Protein AF-A0AAN9J3G4-F1 (afdb_monomer_lite)

InterPro domains:
  IPR005540 KNOX1 [PF03790] (68-92)
  IPR005540 KNOX1 [SM01255] (66-106)
  IPR005541 KNOX2 [PF03791] (120-162)
  IPR005541 KNOX2 [SM01256] (112-163)

Organism: Crotalaria pallida (NCBI:txid3830)

Structure (mmCIF, N/CA/C/O backbone):
data_AF-A0AAN9J3G4-F1
#
_entry.id   AF-A0AAN9J3G4-F1
#
loop_
_atom_site.group_PDB
_atom_site.id
_atom_site.type_symbol
_atom_site.label_atom_id
_atom_site.label_alt_id
_atom_site.label_comp_id
_atom_site.label_asym_id
_atom_site.label_entity_id
_atom_site.label_seq_id
_atom_site.pdbx_PDB_ins_code
_atom_site.Cartn_x
_atom_site.Cartn_y
_atom_site.Cartn_z
_atom_site.occupancy
_atom_site.B_iso_or_equiv
_atom_site.auth_seq_id
_atom_site.auth_comp_id
_atom_site.auth_asym_id
_atom_site.auth_atom_id
_atom_site.pdbx_PDB_model_num
ATOM 1 N N . MET A 1 1 ? 29.659 19.060 -9.092 1.00 46.72 1 MET A N 1
ATOM 2 C CA . MET A 1 1 ? 28.928 19.921 -10.047 1.00 46.72 1 MET A CA 1
ATOM 3 C C . MET A 1 1 ? 28.747 19.103 -11.311 1.00 46.72 1 MET A C 1
ATOM 5 O O . MET A 1 1 ? 29.736 18.652 -11.865 1.00 46.72 1 MET A O 1
ATOM 9 N N . SER A 1 2 ? 27.503 18.765 -11.637 1.00 40.25 2 SER A N 1
ATOM 10 C CA . SER A 1 2 ? 27.115 17.764 -12.639 1.00 40.25 2 SER A CA 1
ATOM 11 C C . SER A 1 2 ? 27.445 18.206 -14.072 1.00 40.25 2 SER A C 1
ATOM 13 O O . SER A 1 2 ? 27.319 19.386 -14.404 1.00 40.25 2 SER A O 1
ATOM 15 N N . ASN A 1 3 ? 27.841 17.249 -14.921 1.00 40.28 3 ASN A N 1
ATOM 16 C CA . ASN A 1 3 ? 28.295 17.447 -16.310 1.00 40.28 3 ASN A CA 1
ATOM 17 C C . ASN A 1 3 ? 27.301 18.236 -17.190 1.00 40.28 3 ASN A C 1
ATOM 19 O O . ASN A 1 3 ? 27.708 18.937 -18.115 1.00 40.28 3 ASN A O 1
ATOM 23 N N . THR A 1 4 ? 26.012 18.214 -16.850 1.00 46.44 4 THR A N 1
ATOM 24 C CA . THR A 1 4 ? 24.947 18.985 -17.509 1.00 46.44 4 THR A CA 1
ATOM 25 C C . THR A 1 4 ? 25.133 20.500 -17.360 1.00 46.44 4 THR A C 1
ATOM 27 O O . THR A 1 4 ? 24.893 21.249 -18.300 1.00 46.44 4 THR A O 1
ATOM 30 N N . CYS A 1 5 ? 25.633 20.965 -16.209 1.00 41.88 5 CYS A N 1
ATOM 31 C CA . CYS A 1 5 ? 25.853 22.391 -15.950 1.00 41.88 5 CYS A CA 1
ATOM 32 C C . CYS A 1 5 ? 27.033 22.942 -16.774 1.00 41.88 5 CYS A C 1
ATOM 34 O O . CYS A 1 5 ? 26.993 24.071 -17.256 1.00 41.88 5 CYS A O 1
ATOM 36 N N . ILE A 1 6 ? 28.055 22.112 -17.014 1.00 51.91 6 ILE A N 1
ATOM 37 C CA . ILE A 1 6 ? 29.235 22.469 -17.818 1.00 51.91 6 ILE A CA 1
ATOM 38 C C . ILE A 1 6 ? 28.871 22.566 -19.312 1.00 51.91 6 ILE A C 1
ATOM 40 O O . ILE A 1 6 ? 29.339 23.472 -20.006 1.00 51.91 6 ILE A O 1
ATOM 44 N N . SER A 1 7 ? 27.985 21.683 -19.788 1.00 51.91 7 SER A N 1
ATOM 45 C CA . SER A 1 7 ? 27.482 21.691 -21.169 1.00 51.91 7 SER A CA 1
ATOM 46 C C . SER A 1 7 ? 26.652 22.945 -21.472 1.00 51.91 7 SER A C 1
ATOM 48 O O . SER A 1 7 ? 26.903 23.629 -22.466 1.00 51.91 7 SER A O 1
ATOM 50 N N . SER A 1 8 ? 25.738 23.330 -20.575 1.00 51.66 8 SER A N 1
ATOM 51 C CA . SER A 1 8 ? 24.920 24.539 -20.753 1.00 51.66 8 SER A CA 1
ATOM 52 C C . SER A 1 8 ? 25.752 25.826 -20.745 1.00 51.66 8 SER A C 1
ATOM 54 O O . SER A 1 8 ? 25.497 26.727 -21.541 1.00 51.66 8 SER A O 1
ATOM 56 N N . ILE A 1 9 ? 26.793 25.905 -19.907 1.00 56.72 9 ILE A N 1
ATOM 57 C CA . ILE A 1 9 ? 27.682 27.078 -19.845 1.00 56.72 9 ILE A CA 1
ATOM 58 C C . ILE A 1 9 ? 28.524 27.213 -21.124 1.00 56.72 9 ILE A C 1
ATOM 60 O O . ILE A 1 9 ? 28.669 28.324 -21.636 1.00 56.72 9 ILE A O 1
ATOM 64 N N . SER A 1 10 ? 29.024 26.105 -21.688 1.00 57.78 10 SER A N 1
ATOM 65 C CA . SER A 1 10 ? 29.772 26.137 -22.959 1.00 57.78 10 SER A CA 1
ATOM 66 C C . SER A 1 10 ? 28.901 26.573 -24.138 1.00 57.78 10 SER A C 1
ATOM 68 O O . SER A 1 10 ? 29.354 27.341 -24.986 1.00 57.78 10 SER A O 1
ATOM 70 N N . LYS A 1 11 ? 27.634 26.142 -24.175 1.00 59.09 11 LYS A N 1
ATOM 71 C CA . LYS A 1 11 ? 26.692 26.514 -25.242 1.00 59.09 11 LYS A CA 1
ATOM 72 C C . LYS A 1 11 ? 26.332 28.002 -25.205 1.00 59.09 11 LYS A C 1
ATOM 74 O O . LYS A 1 11 ? 26.320 28.649 -26.248 1.00 59.09 11 LYS A O 1
ATOM 79 N N . VAL A 1 12 ? 26.141 28.575 -24.012 1.00 62.09 12 VAL A N 1
ATOM 80 C CA . VAL A 1 12 ? 25.923 30.024 -23.844 1.00 62.09 12 VAL A CA 1
ATOM 81 C C . VAL A 1 12 ? 27.158 30.819 -24.282 1.00 62.09 12 VAL A C 1
ATOM 83 O O . VAL A 1 12 ? 27.022 31.815 -24.987 1.00 62.09 12 VAL A O 1
ATOM 86 N N . TYR A 1 13 ? 28.368 30.364 -23.942 1.00 54.69 13 TYR A N 1
ATOM 87 C CA . TYR A 1 13 ? 29.605 31.040 -24.355 1.00 54.69 13 TYR A CA 1
ATOM 88 C C . TYR A 1 13 ? 29.817 31.031 -25.874 1.00 54.69 13 TYR A C 1
ATOM 90 O O . TYR A 1 13 ? 30.245 32.038 -26.446 1.00 54.69 13 TYR A O 1
ATOM 98 N N . LEU A 1 14 ? 29.488 29.918 -26.536 1.00 55.25 14 LEU A N 1
ATOM 99 C CA . LEU A 1 14 ? 29.549 29.803 -27.994 1.00 55.25 14 LEU A CA 1
ATOM 100 C C . LEU A 1 14 ? 28.521 30.713 -28.673 1.00 55.25 14 LEU A C 1
ATOM 102 O O . LEU A 1 14 ? 28.861 31.377 -29.648 1.00 55.25 14 LEU A O 1
ATOM 106 N N . PHE A 1 15 ? 27.310 30.820 -28.121 1.00 63.12 15 PHE A N 1
ATOM 107 C CA . PHE A 1 15 ? 26.276 31.724 -28.625 1.00 63.12 15 PHE A CA 1
ATOM 108 C C . PHE A 1 15 ? 26.675 33.205 -28.493 1.00 63.12 15 PHE A C 1
ATOM 110 O O . PHE A 1 15 ? 26.626 33.947 -29.473 1.00 63.12 15 PHE A O 1
ATOM 117 N N . TYR A 1 16 ? 27.176 33.626 -27.325 1.00 48.47 16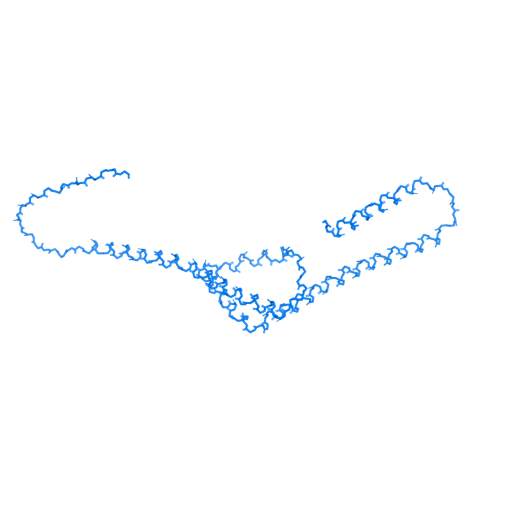 TYR A N 1
ATOM 118 C CA . TYR A 1 16 ? 27.657 35.001 -27.114 1.00 48.47 16 TYR A CA 1
ATOM 119 C C . TYR A 1 16 ? 28.866 35.351 -27.995 1.00 48.47 16 TYR A C 1
ATOM 121 O O . TYR A 1 16 ? 28.958 36.472 -28.491 1.00 48.47 16 TYR A O 1
ATOM 129 N N . SER A 1 17 ? 29.759 34.390 -28.248 1.00 51.88 17 SER A N 1
ATOM 130 C CA . SER A 1 17 ? 30.914 34.588 -29.138 1.00 51.88 17 SER A CA 1
ATOM 131 C C . SER A 1 17 ? 30.515 34.678 -30.617 1.00 51.88 17 SER A C 1
ATOM 133 O O . SER A 1 17 ? 31.220 35.303 -31.408 1.00 51.88 17 SER A O 1
ATOM 135 N N . LYS A 1 18 ? 29.383 34.072 -31.001 1.00 56.06 18 LYS A N 1
ATOM 136 C CA . LYS A 1 18 ? 28.865 34.107 -32.375 1.00 56.06 18 LYS A CA 1
ATOM 137 C C . LYS A 1 18 ? 28.200 35.451 -32.693 1.00 56.06 18 LYS A C 1
ATOM 139 O O . LYS A 1 18 ? 28.445 35.995 -33.765 1.00 56.06 18 LYS A O 1
ATOM 144 N N . ILE A 1 19 ? 27.505 36.043 -31.716 1.00 55.28 19 ILE A N 1
ATOM 145 C CA . ILE A 1 19 ? 26.894 37.380 -31.828 1.00 55.28 19 ILE A CA 1
ATOM 146 C C . ILE A 1 19 ? 27.956 38.489 -31.987 1.00 55.28 19 ILE A C 1
ATOM 148 O O . ILE A 1 19 ? 27.769 39.412 -32.779 1.00 55.28 19 ILE A O 1
ATOM 152 N N . ASP A 1 20 ? 29.097 38.401 -31.293 1.00 43.41 20 ASP A N 1
ATOM 153 C CA . ASP A 1 20 ? 30.145 39.444 -31.336 1.00 43.41 20 ASP A CA 1
ATOM 154 C C . ASP A 1 20 ? 30.920 39.480 -32.677 1.00 43.41 20 ASP A C 1
ATOM 156 O O . ASP A 1 20 ? 31.490 40.500 -33.072 1.00 43.41 20 ASP A O 1
ATOM 160 N N . MET A 1 21 ? 30.882 38.389 -33.450 1.00 47.34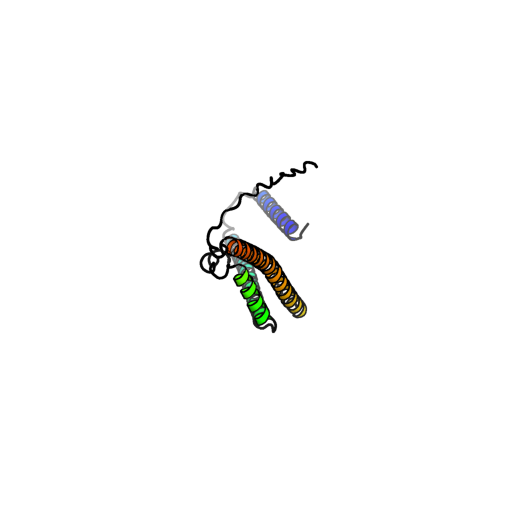 21 MET A N 1
ATOM 161 C CA . MET A 1 21 ? 31.511 38.298 -34.778 1.00 47.34 21 MET A CA 1
ATOM 162 C C . MET A 1 21 ? 30.636 38.845 -35.917 1.00 47.34 21 MET A C 1
ATOM 164 O O . MET A 1 21 ? 31.135 39.115 -37.015 1.00 47.34 21 MET A O 1
ATOM 168 N N . GLU A 1 22 ? 29.344 39.056 -35.669 1.00 45.41 22 GLU A N 1
ATOM 169 C CA . GLU A 1 22 ? 28.368 39.475 -36.681 1.00 45.41 22 GLU A CA 1
ATOM 170 C C . GLU A 1 22 ? 28.416 40.991 -36.968 1.00 45.41 22 GLU A C 1
ATOM 172 O O . GLU A 1 22 ? 27.914 41.470 -37.985 1.00 45.41 22 GLU A O 1
ATOM 177 N N . SER A 1 23 ? 29.120 41.770 -36.135 1.00 46.09 23 SER A N 1
ATOM 178 C CA . SER A 1 23 ? 29.202 43.233 -36.258 1.00 46.09 23 SER A CA 1
ATOM 179 C C . SER A 1 23 ? 30.162 43.741 -37.352 1.00 46.09 23 SER A C 1
ATOM 181 O O . SER A 1 23 ? 30.403 44.953 -37.446 1.00 46.09 23 SER A O 1
ATOM 183 N N . LYS A 1 24 ? 30.754 42.880 -38.194 1.00 51.41 24 LYS A N 1
ATOM 184 C CA . LYS A 1 24 ? 31.763 43.349 -39.162 1.00 51.41 24 LYS A CA 1
ATOM 185 C C . LYS A 1 24 ? 31.794 42.603 -40.489 1.00 51.41 24 LYS A C 1
ATOM 187 O O . LYS A 1 24 ? 32.808 42.011 -40.841 1.00 51.41 24 LYS A O 1
ATOM 192 N N . ARG A 1 25 ? 30.726 42.722 -41.289 1.00 48.78 25 ARG A N 1
ATOM 193 C CA . ARG A 1 25 ? 30.822 42.607 -42.761 1.00 48.78 25 ARG A CA 1
ATOM 194 C C . ARG A 1 25 ? 29.575 43.144 -43.487 1.00 48.78 25 ARG A C 1
ATOM 196 O O . ARG A 1 25 ? 28.732 42.391 -43.956 1.00 48.78 25 ARG A O 1
ATOM 203 N N . ASN A 1 26 ? 29.505 44.467 -43.655 1.00 46.84 26 ASN A N 1
ATOM 204 C CA . ASN A 1 26 ? 28.681 45.092 -44.694 1.00 46.84 26 ASN A CA 1
ATOM 205 C C . ASN A 1 26 ? 29.579 45.512 -45.868 1.00 46.84 26 ASN A C 1
ATOM 207 O O . ASN A 1 26 ? 30.385 46.427 -45.704 1.00 46.84 26 ASN A O 1
ATOM 211 N N . SER A 1 27 ? 29.450 44.849 -47.022 1.00 44.72 27 SER A N 1
ATOM 212 C CA . SER A 1 27 ? 29.391 45.477 -48.357 1.00 44.72 27 SER A CA 1
ATOM 213 C C . SER A 1 27 ? 29.491 44.445 -49.488 1.00 44.72 27 SER A C 1
ATOM 215 O O . SER A 1 27 ? 30.362 43.582 -49.497 1.00 44.72 27 SER A O 1
ATOM 217 N N . ASN A 1 28 ? 28.638 44.672 -50.483 1.00 39.16 28 ASN A N 1
ATOM 218 C CA . ASN A 1 28 ? 28.637 44.192 -51.862 1.00 39.16 28 ASN A CA 1
ATOM 219 C C . ASN A 1 28 ? 28.092 42.801 -52.223 1.00 39.16 28 ASN A C 1
ATOM 221 O O . ASN A 1 28 ? 28.176 41.810 -51.506 1.00 39.16 28 ASN A O 1
ATOM 225 N N . SER A 1 29 ? 27.415 42.839 -53.369 1.00 50.00 29 SER A N 1
ATOM 226 C CA . SER A 1 29 ? 26.220 42.108 -53.772 1.00 50.00 29 SER A CA 1
ATOM 227 C C . SER A 1 29 ? 26.521 41.265 -55.015 1.00 50.00 29 SER A C 1
ATOM 229 O O . SER A 1 29 ? 27.328 41.682 -55.843 1.00 50.00 29 SER A O 1
ATOM 231 N N . LYS A 1 30 ? 25.802 40.138 -55.148 1.00 45.88 30 LYS A N 1
ATOM 232 C CA . LYS A 1 30 ? 25.682 39.217 -56.307 1.00 45.88 30 LYS A CA 1
ATOM 233 C C . LYS A 1 30 ? 26.455 37.892 -56.326 1.00 45.88 30 LYS A C 1
ATOM 235 O O . LYS A 1 30 ? 26.199 37.104 -57.224 1.00 45.88 30 LYS A O 1
ATOM 240 N N . GLU A 1 31 ? 27.224 37.543 -55.300 1.00 46.97 31 GLU A N 1
ATOM 241 C CA . GLU A 1 31 ? 27.794 36.184 -55.159 1.00 46.97 31 GLU A CA 1
ATOM 242 C C . GLU A 1 31 ? 27.480 35.587 -53.777 1.00 46.97 31 GLU A C 1
ATOM 244 O O . GLU A 1 31 ? 28.349 35.127 -53.049 1.00 46.97 31 GLU A O 1
ATOM 249 N N . LYS A 1 32 ? 26.217 35.692 -53.344 1.00 47.03 32 LYS A N 1
ATOM 250 C CA . LYS A 1 32 ? 25.757 35.149 -52.048 1.00 47.03 32 LYS A CA 1
ATOM 251 C C . LYS A 1 32 ? 24.562 34.203 -52.152 1.00 47.03 32 LYS A C 1
ATOM 253 O O . LYS A 1 32 ? 24.245 33.528 -51.182 1.00 47.03 32 LYS A O 1
AT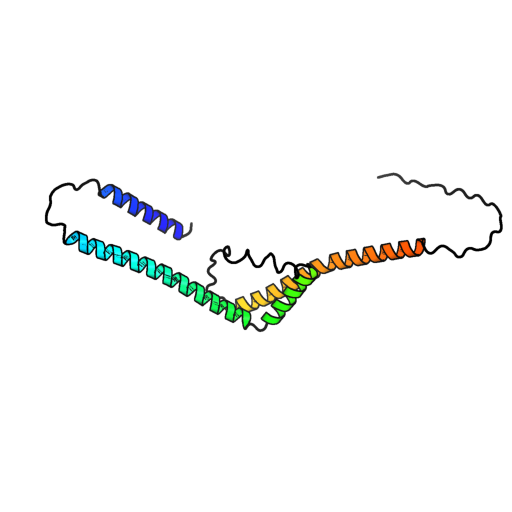OM 258 N N . ASN A 1 33 ? 23.937 34.099 -53.324 1.00 46.75 33 ASN A N 1
ATOM 259 C CA . ASN A 1 33 ? 22.671 33.375 -53.460 1.00 46.75 33 ASN A CA 1
ATOM 260 C C . ASN A 1 33 ? 22.827 31.851 -53.584 1.00 46.75 33 ASN A C 1
ATOM 262 O O . ASN A 1 33 ? 21.832 31.154 -53.469 1.00 46.75 33 ASN A O 1
ATOM 266 N N . ASN A 1 34 ? 24.050 31.335 -53.755 1.00 48.22 34 ASN A N 1
ATOM 267 C CA . ASN A 1 34 ? 24.301 29.887 -53.782 1.00 48.22 34 ASN A CA 1
ATOM 268 C C . ASN A 1 34 ? 24.966 29.369 -52.494 1.00 48.22 34 ASN A C 1
ATOM 270 O O . ASN A 1 34 ? 24.940 28.173 -52.247 1.00 48.22 34 ASN A O 1
ATOM 274 N N . LEU A 1 35 ? 25.548 30.252 -51.670 1.00 49.56 35 LEU A N 1
ATOM 275 C CA . LEU A 1 35 ? 26.174 29.880 -50.391 1.00 49.56 35 LEU A CA 1
ATOM 276 C C . LEU A 1 35 ? 25.186 29.959 -49.216 1.00 49.56 35 LEU A C 1
ATOM 278 O O . LEU A 1 35 ? 25.355 29.257 -48.230 1.00 49.56 35 LEU A O 1
ATOM 282 N N . ALA A 1 36 ? 24.156 30.806 -49.328 1.00 50.47 36 ALA A N 1
ATOM 283 C CA . ALA A 1 36 ? 23.086 30.897 -48.338 1.00 50.47 36 ALA A CA 1
ATOM 284 C C . ALA A 1 36 ? 22.129 29.694 -48.397 1.00 50.47 36 ALA A C 1
ATOM 286 O O . ALA A 1 36 ? 21.694 29.240 -47.353 1.00 50.47 36 ALA A O 1
ATOM 287 N N . ALA A 1 37 ? 21.859 29.146 -49.588 1.00 52.72 37 ALA A N 1
ATOM 288 C CA . ALA A 1 37 ? 20.983 27.982 -49.744 1.00 52.72 37 ALA A CA 1
ATOM 289 C C . ALA A 1 37 ? 21.590 26.707 -49.128 1.00 52.72 37 ALA A C 1
ATOM 291 O O . ALA A 1 37 ? 20.914 26.019 -48.380 1.00 52.72 37 ALA A O 1
ATOM 292 N N . ALA A 1 38 ? 22.885 26.451 -49.355 1.00 53.75 38 ALA A N 1
ATOM 293 C CA . ALA A 1 38 ? 23.583 25.313 -48.746 1.00 53.75 38 ALA A CA 1
ATOM 294 C C . ALA A 1 38 ? 23.686 25.434 -47.212 1.00 53.75 38 ALA A C 1
ATOM 296 O O . ALA A 1 38 ? 23.562 24.444 -46.507 1.00 53.75 38 ALA A O 1
ATOM 297 N N . ALA A 1 39 ? 23.861 26.654 -46.690 1.00 56.81 39 ALA A N 1
ATOM 298 C CA . ALA A 1 39 ? 23.871 26.895 -45.247 1.00 56.81 39 ALA A CA 1
ATOM 299 C C . ALA A 1 39 ? 22.477 26.759 -44.605 1.00 56.81 39 ALA A C 1
ATOM 301 O O . ALA A 1 39 ? 22.390 26.431 -43.429 1.00 56.81 39 ALA A O 1
ATOM 302 N N . GLN A 1 40 ? 21.402 27.013 -45.362 1.00 59.62 40 GLN A N 1
ATOM 303 C CA . GLN A 1 40 ? 20.028 26.787 -44.905 1.00 59.62 40 GLN A CA 1
ATOM 304 C C . GLN A 1 40 ? 19.671 25.298 -44.891 1.00 59.62 40 GLN A C 1
ATOM 306 O O . GLN A 1 40 ? 19.042 24.856 -43.940 1.00 59.62 40 GLN A O 1
ATOM 311 N N . GLU A 1 41 ? 20.103 24.530 -45.897 1.00 59.50 41 GLU A N 1
ATOM 312 C CA . GLU A 1 41 ? 19.904 23.073 -45.921 1.00 59.50 41 GLU A CA 1
ATOM 313 C C . GLU A 1 41 ? 20.656 22.386 -44.767 1.00 59.50 41 GLU A C 1
ATOM 315 O O . GLU A 1 41 ? 20.070 21.551 -44.091 1.00 59.50 41 GLU A O 1
ATOM 320 N N . GLU A 1 42 ? 21.897 22.791 -44.459 1.00 60.47 42 GLU A N 1
ATOM 321 C CA . GLU A 1 42 ? 22.648 22.254 -43.307 1.00 60.47 42 GLU A CA 1
ATOM 322 C C . GLU A 1 42 ? 22.006 22.611 -41.947 1.00 60.47 42 GLU A C 1
ATOM 324 O O . GLU A 1 42 ? 22.030 21.795 -41.028 1.00 60.47 42 GLU A O 1
ATOM 329 N N . GLU A 1 43 ? 21.410 23.803 -41.803 1.00 63.72 43 GLU A N 1
ATOM 330 C CA . GLU A 1 43 ? 20.718 24.222 -40.569 1.00 63.72 43 GLU A CA 1
ATOM 331 C C . GLU A 1 43 ? 19.354 23.519 -40.401 1.00 63.72 43 GLU A C 1
ATOM 333 O O . GLU A 1 43 ? 18.982 23.165 -39.280 1.00 63.72 43 GLU A O 1
ATOM 338 N N . GLU A 1 44 ? 18.627 23.262 -41.496 1.00 61.44 44 GLU A N 1
ATOM 339 C CA . GLU A 1 44 ? 17.397 22.451 -41.496 1.00 61.44 44 GLU A CA 1
ATOM 340 C C . GLU A 1 44 ? 17.692 20.969 -41.196 1.00 61.44 44 GLU A C 1
ATOM 342 O O . GLU A 1 44 ? 16.983 20.362 -40.394 1.00 61.44 44 GLU A O 1
ATOM 347 N N . GLU A 1 45 ? 18.773 20.405 -41.744 1.00 63.94 45 GLU A N 1
ATOM 348 C CA . GLU A 1 45 ? 19.204 19.022 -41.480 1.00 63.94 45 GLU A CA 1
ATOM 349 C C . GLU A 1 45 ? 19.707 18.850 -40.025 1.00 63.94 45 GLU A C 1
ATOM 351 O O . GLU A 1 45 ? 19.427 17.836 -39.381 1.00 63.94 45 GLU A O 1
ATOM 356 N N . GLU A 1 46 ? 20.377 19.864 -39.451 1.00 67.81 46 GLU A N 1
ATOM 357 C CA . GLU A 1 46 ? 20.783 19.889 -38.033 1.00 67.81 46 GLU A CA 1
ATOM 358 C C . GLU A 1 46 ? 19.572 20.007 -37.081 1.00 67.81 46 GLU A C 1
ATOM 360 O O . GLU A 1 46 ? 19.566 19.389 -36.010 1.00 67.81 46 GLU A O 1
ATOM 365 N N . LEU A 1 47 ? 18.520 20.741 -37.473 1.00 62.38 47 LEU A N 1
ATOM 366 C CA . LEU A 1 47 ? 17.248 20.819 -36.741 1.00 62.38 47 LEU A CA 1
ATOM 367 C C . LEU A 1 47 ? 16.448 19.506 -36.814 1.00 62.38 47 LEU A C 1
ATOM 369 O O . LEU A 1 47 ? 15.949 19.055 -35.781 1.00 62.38 47 LEU A O 1
ATOM 373 N N . GLU A 1 48 ? 16.370 18.856 -37.980 1.00 64.81 48 GLU A N 1
ATOM 374 C CA . GLU A 1 48 ? 15.714 17.545 -38.133 1.00 64.81 48 GLU A CA 1
ATOM 375 C C . GLU A 1 48 ? 16.426 16.441 -37.331 1.00 64.81 48 GLU A C 1
ATOM 377 O O . GLU A 1 48 ? 15.765 15.594 -36.723 1.00 64.81 48 GLU A O 1
ATOM 382 N N . LEU A 1 49 ? 17.763 16.469 -37.259 1.00 62.53 49 LEU A N 1
ATOM 383 C CA . LEU A 1 49 ? 18.543 15.531 -36.444 1.00 62.53 49 LEU A CA 1
ATOM 384 C C . LEU A 1 49 ? 18.288 15.736 -34.938 1.00 62.53 49 LEU A C 1
ATOM 386 O O . LEU A 1 49 ? 18.136 14.767 -34.194 1.00 62.53 49 LEU A O 1
ATOM 390 N N . PHE A 1 50 ? 18.171 16.992 -34.489 1.00 60.44 50 PHE A N 1
ATOM 391 C CA . PHE A 1 50 ? 17.823 17.320 -33.101 1.00 60.44 50 PHE A CA 1
ATOM 392 C C . PHE A 1 50 ? 16.400 16.876 -32.728 1.00 60.44 50 PHE A C 1
ATOM 394 O O . PHE A 1 50 ? 16.170 16.434 -31.600 1.00 60.44 50 PHE A O 1
ATOM 401 N N . GLU A 1 51 ? 15.439 16.988 -33.648 1.00 61.22 51 GLU A N 1
ATOM 402 C CA . GLU A 1 51 ? 14.072 16.496 -33.439 1.00 61.22 51 GLU A CA 1
ATOM 403 C C . GLU A 1 51 ? 13.996 14.961 -33.441 1.00 61.22 51 GLU A C 1
ATOM 405 O O . GLU A 1 51 ? 13.263 14.393 -32.625 1.00 61.22 51 GLU A O 1
ATOM 410 N N . GLN A 1 52 ? 14.786 14.282 -34.282 1.00 57.91 52 GLN A N 1
ATOM 411 C CA . GLN A 1 52 ? 14.903 12.820 -34.268 1.00 57.91 52 GLN A CA 1
ATOM 412 C C . GLN A 1 52 ? 15.502 12.297 -32.962 1.00 57.91 52 GLN A C 1
ATOM 414 O O . GLN A 1 52 ? 14.922 11.383 -32.379 1.00 57.91 52 GLN A O 1
ATOM 419 N N . ASP A 1 53 ? 16.589 12.887 -32.457 1.00 53.38 53 ASP A N 1
ATOM 420 C CA . ASP A 1 53 ? 17.202 12.478 -31.183 1.00 53.38 53 ASP A CA 1
ATOM 421 C C . ASP A 1 53 ? 16.227 12.644 -30.003 1.00 53.38 53 ASP A C 1
ATOM 423 O O . ASP A 1 53 ? 16.142 11.781 -29.127 1.00 53.38 53 ASP A O 1
ATOM 427 N N . GLN A 1 54 ? 15.424 13.716 -30.000 1.00 58.03 54 GLN A N 1
ATOM 428 C CA . GLN A 1 54 ? 14.413 13.953 -28.962 1.00 58.03 54 GLN A CA 1
ATOM 429 C C . GLN A 1 54 ? 13.220 12.986 -29.054 1.00 58.03 54 GLN A C 1
ATOM 431 O O . GLN A 1 54 ? 12.652 12.612 -28.026 1.00 58.03 54 GLN A O 1
ATOM 436 N N . GLN A 1 55 ? 12.829 12.563 -30.260 1.00 55.59 55 GLN A N 1
ATOM 437 C CA . GLN A 1 55 ? 11.792 11.540 -30.450 1.00 55.59 55 GLN A CA 1
ATOM 438 C C . GLN A 1 55 ? 12.301 10.129 -30.130 1.00 55.59 55 GLN A C 1
ATOM 440 O O . GLN A 1 55 ? 11.543 9.309 -29.610 1.00 55.59 55 GLN A O 1
ATOM 445 N N . GLN A 1 56 ? 13.573 9.842 -30.407 1.00 57.03 56 GLN A N 1
ATOM 446 C CA . GLN A 1 56 ? 14.187 8.540 -30.155 1.00 57.03 56 GLN A CA 1
ATOM 447 C C . GLN A 1 56 ? 14.378 8.288 -28.650 1.00 57.03 56 GLN A C 1
ATOM 449 O O . GLN A 1 56 ? 14.057 7.198 -28.181 1.00 57.03 56 GLN A O 1
ATOM 454 N N . ASP A 1 57 ? 14.788 9.308 -27.886 1.00 57.97 57 ASP A N 1
ATOM 455 C CA . ASP A 1 57 ? 14.907 9.242 -26.420 1.00 57.97 57 ASP A CA 1
ATOM 456 C C . ASP A 1 57 ? 13.538 9.033 -25.743 1.00 57.97 57 ASP A C 1
ATOM 458 O O . ASP A 1 57 ? 13.375 8.153 -24.899 1.00 57.97 57 ASP A O 1
ATOM 462 N N . GLY A 1 58 ? 12.502 9.759 -26.186 1.00 61.88 58 GLY A N 1
ATOM 463 C CA . GLY A 1 58 ? 11.141 9.594 -25.659 1.00 61.88 58 GLY A CA 1
ATOM 464 C C . GLY A 1 58 ? 10.538 8.209 -25.925 1.00 61.88 58 GLY A C 1
ATOM 465 O O . GLY A 1 58 ? 9.911 7.627 -25.042 1.00 61.88 58 GLY A O 1
ATOM 466 N N . ASN A 1 59 ? 10.761 7.649 -27.117 1.00 68.44 59 ASN A N 1
ATOM 467 C CA . ASN A 1 59 ? 10.247 6.327 -27.482 1.00 68.44 59 ASN A CA 1
ATOM 468 C C . ASN A 1 59 ? 10.969 5.189 -26.725 1.00 68.44 59 ASN A C 1
ATOM 470 O O . ASN A 1 59 ? 10.342 4.203 -26.340 1.00 68.44 59 ASN A O 1
ATOM 474 N N . GLN A 1 60 ? 12.272 5.343 -26.462 1.00 72.88 60 GLN A N 1
ATOM 475 C CA . GLN A 1 60 ? 13.059 4.394 -25.668 1.00 72.88 60 GLN A CA 1
ATOM 476 C C . GLN A 1 60 ? 12.614 4.383 -24.192 1.00 72.88 60 GLN A C 1
ATOM 478 O O . GLN A 1 60 ? 12.460 3.315 -23.600 1.00 72.88 60 GLN A O 1
ATOM 483 N N . GLU A 1 61 ? 12.352 5.559 -23.605 1.00 73.19 61 GLU A N 1
ATOM 484 C CA . GLU A 1 61 ? 11.827 5.688 -22.235 1.00 73.19 61 GLU A CA 1
ATOM 485 C C . GLU A 1 61 ? 10.463 4.994 -22.072 1.00 73.19 61 GLU A C 1
ATOM 487 O O . GLU A 1 61 ? 10.214 4.310 -21.071 1.00 73.19 61 GLU A O 1
ATOM 492 N N . GLU A 1 62 ? 9.566 5.162 -23.048 1.00 78.50 62 GLU A N 1
ATOM 493 C CA . GLU A 1 62 ? 8.255 4.510 -23.047 1.00 78.50 62 GLU A CA 1
ATOM 494 C C . GLU A 1 62 ? 8.386 2.984 -23.118 1.00 78.50 62 GLU A C 1
ATOM 496 O O . GLU A 1 62 ? 7.754 2.282 -22.321 1.00 78.50 62 GLU A O 1
ATOM 501 N N . GLU A 1 63 ? 9.249 2.465 -23.994 1.00 81.62 63 GLU A N 1
ATOM 502 C CA . GLU A 1 63 ? 9.516 1.029 -24.112 1.00 81.62 63 GLU A CA 1
ATOM 503 C C . GLU A 1 63 ? 10.075 0.439 -22.806 1.00 81.62 63 GLU A C 1
ATOM 505 O O . GLU A 1 63 ? 9.557 -0.569 -22.308 1.00 81.62 63 GLU A O 1
ATOM 510 N N . ASP A 1 64 ? 11.062 1.096 -22.193 1.00 82.31 64 ASP A N 1
ATOM 511 C CA . ASP A 1 64 ? 11.634 0.683 -20.908 1.00 82.31 64 ASP A CA 1
ATOM 512 C C . ASP A 1 64 ? 10.574 0.672 -19.795 1.00 82.31 64 ASP A C 1
ATOM 514 O O . ASP A 1 64 ? 10.534 -0.243 -18.960 1.00 82.31 64 ASP A O 1
ATOM 518 N N . SER A 1 65 ? 9.662 1.651 -19.807 1.00 84.06 65 SER A N 1
ATOM 519 C CA . SER A 1 65 ? 8.549 1.717 -18.860 1.00 84.06 65 SER A CA 1
ATOM 520 C C . SER A 1 65 ? 7.580 0.540 -19.026 1.00 84.06 65 SER A C 1
ATOM 522 O O . SER A 1 65 ? 7.154 -0.058 -18.033 1.00 84.06 65 SER A O 1
ATOM 524 N N . GLU A 1 66 ? 7.268 0.149 -20.263 1.00 87.50 66 GLU A N 1
ATOM 525 C CA . GLU A 1 66 ? 6.383 -0.977 -20.560 1.00 87.50 66 GLU A CA 1
ATOM 526 C C . GLU A 1 66 ? 7.039 -2.320 -20.216 1.00 87.50 66 GLU A C 1
ATOM 528 O O . GLU A 1 66 ? 6.388 -3.217 -19.663 1.00 87.50 66 GLU A O 1
ATOM 533 N N . ILE A 1 67 ? 8.348 -2.455 -20.452 1.00 89.06 67 ILE A N 1
ATOM 534 C CA . ILE A 1 67 ? 9.127 -3.620 -20.017 1.00 89.06 67 ILE A CA 1
ATOM 535 C C . ILE A 1 67 ? 9.090 -3.737 -18.492 1.00 89.06 67 ILE A C 1
ATOM 537 O O . ILE A 1 67 ? 8.841 -4.828 -17.967 1.00 89.06 67 ILE A O 1
ATOM 541 N N . LEU A 1 68 ? 9.293 -2.636 -17.766 1.00 88.50 68 LEU A N 1
ATOM 542 C CA . LEU A 1 68 ? 9.253 -2.636 -16.307 1.00 88.50 68 LEU A CA 1
ATOM 543 C C . LEU A 1 68 ? 7.857 -2.986 -15.772 1.00 88.50 68 LEU A C 1
ATOM 545 O O . LEU A 1 68 ? 7.741 -3.858 -14.909 1.00 88.50 68 LEU A O 1
ATOM 549 N N . LYS A 1 69 ? 6.788 -2.390 -16.319 1.00 90.94 69 LYS A N 1
ATOM 550 C CA . LYS A 1 69 ? 5.396 -2.738 -15.970 1.00 90.94 69 LYS A CA 1
ATOM 551 C C . LYS A 1 69 ? 5.117 -4.222 -16.200 1.00 90.94 69 LYS A C 1
ATOM 553 O O . LYS A 1 69 ? 4.512 -4.881 -15.349 1.00 90.94 69 LYS A O 1
ATOM 558 N N . ARG A 1 70 ? 5.586 -4.782 -17.321 1.00 93.25 70 ARG A N 1
ATOM 559 C CA . ARG A 1 70 ? 5.467 -6.219 -17.603 1.00 93.25 70 ARG A CA 1
ATOM 560 C C . ARG A 1 70 ? 6.211 -7.052 -16.563 1.00 93.25 70 ARG A C 1
ATOM 562 O O . ARG A 1 70 ? 5.629 -7.991 -16.031 1.00 93.25 70 ARG A O 1
ATOM 569 N N . ARG A 1 71 ? 7.455 -6.696 -16.228 1.00 92.75 71 ARG A N 1
ATOM 570 C CA . ARG A 1 71 ? 8.233 -7.400 -15.195 1.00 92.75 71 ARG A CA 1
ATOM 571 C C . ARG A 1 71 ? 7.513 -7.389 -13.848 1.00 92.75 71 ARG A C 1
ATOM 573 O O . ARG A 1 71 ? 7.318 -8.459 -13.281 1.00 92.75 71 ARG A O 1
ATOM 580 N N . ILE A 1 72 ? 7.042 -6.224 -13.397 1.00 93.75 72 ILE A N 1
ATOM 581 C CA . ILE A 1 72 ? 6.286 -6.074 -12.144 1.00 93.75 72 ILE A CA 1
ATOM 582 C C . ILE A 1 72 ? 5.012 -6.928 -12.169 1.00 93.75 72 ILE A C 1
ATOM 584 O O . ILE A 1 72 ? 4.793 -7.722 -11.262 1.00 93.75 72 ILE A O 1
ATOM 588 N N . SER A 1 73 ? 4.188 -6.806 -13.214 1.00 94.75 73 SER A N 1
ATOM 589 C CA . SER A 1 73 ? 2.905 -7.526 -13.311 1.00 94.75 73 SER A CA 1
ATOM 590 C C . SER A 1 73 ? 3.052 -9.046 -13.453 1.00 94.75 73 SER A C 1
ATOM 592 O O . SER A 1 73 ? 2.183 -9.789 -13.007 1.00 94.75 73 SER A O 1
ATOM 594 N N . SER A 1 74 ? 4.155 -9.523 -14.039 1.00 94.81 74 SER A N 1
ATOM 595 C CA . SER A 1 74 ? 4.476 -10.955 -14.147 1.00 94.81 74 SER A CA 1
ATOM 596 C C . SER A 1 74 ? 5.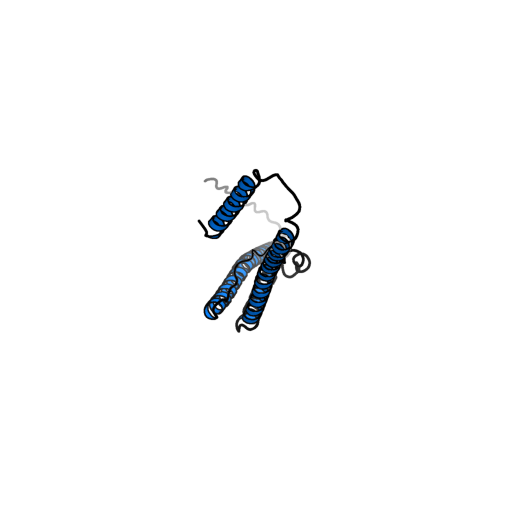175 -11.539 -12.912 1.00 94.81 74 SER A C 1
ATOM 598 O O . SER A 1 74 ? 5.434 -12.742 -12.865 1.00 94.81 74 SER A O 1
ATOM 600 N N . HIS A 1 75 ? 5.506 -10.709 -11.919 1.00 96.12 75 HIS A N 1
ATOM 601 C CA . HIS A 1 75 ? 6.280 -11.126 -10.757 1.00 96.12 75 HIS A CA 1
ATOM 602 C C . HIS A 1 75 ? 5.458 -12.046 -9.829 1.00 96.12 75 HIS A C 1
ATOM 604 O O . HIS A 1 75 ? 4.303 -11.727 -9.533 1.00 96.12 75 HIS A O 1
ATOM 610 N N . PRO A 1 76 ? 6.030 -13.135 -9.271 1.00 96.69 76 PRO A N 1
ATOM 611 C CA . PRO A 1 76 ? 5.297 -14.063 -8.398 1.00 96.69 76 PRO A CA 1
ATOM 612 C C . PRO A 1 76 ? 4.630 -13.404 -7.179 1.00 96.69 76 PRO A C 1
ATOM 614 O O . PRO A 1 76 ? 3.560 -13.827 -6.752 1.00 96.69 76 PRO A O 1
ATOM 617 N N . LEU A 1 77 ? 5.242 -12.346 -6.634 1.00 96.75 77 LEU A N 1
ATOM 618 C CA . LEU A 1 77 ? 4.712 -11.588 -5.489 1.00 96.75 77 LEU A CA 1
ATOM 619 C C . LEU A 1 77 ? 3.680 -10.511 -5.861 1.00 96.75 77 LEU A C 1
ATOM 621 O O . LEU A 1 77 ? 3.126 -9.886 -4.963 1.00 96.75 77 LEU A O 1
ATOM 625 N N . TYR A 1 78 ? 3.404 -10.267 -7.146 1.00 97.12 78 TYR A N 1
ATOM 626 C CA . TYR A 1 78 ? 2.507 -9.181 -7.554 1.00 97.12 78 TYR A CA 1
ATOM 627 C C . TYR A 1 78 ? 1.089 -9.336 -6.988 1.00 97.12 78 TYR A C 1
ATOM 629 O O . TYR A 1 78 ? 0.501 -8.363 -6.525 1.00 97.12 78 TYR A O 1
ATOM 637 N N . GLY A 1 79 ? 0.564 -10.564 -6.942 1.00 96.38 79 GLY A N 1
ATOM 638 C CA . GLY A 1 79 ? -0.741 -10.833 -6.330 1.00 96.38 79 GLY A CA 1
ATOM 639 C C . GLY A 1 79 ? -0.785 -10.461 -4.844 1.00 96.38 79 GLY A C 1
ATOM 640 O O . GLY A 1 79 ? -1.683 -9.737 -4.422 1.00 96.38 79 GLY A O 1
ATOM 641 N N . LEU A 1 80 ? 0.225 -10.885 -4.076 1.00 96.62 80 LEU A N 1
ATOM 642 C CA . LEU A 1 80 ? 0.346 -10.578 -2.646 1.00 96.62 80 LEU A CA 1
ATOM 643 C C . LEU A 1 80 ? 0.505 -9.072 -2.396 1.00 96.62 80 LEU A C 1
ATOM 645 O O . LEU A 1 80 ? -0.094 -8.516 -1.476 1.00 96.62 80 LEU A O 1
ATOM 649 N N . LEU A 1 81 ? 1.300 -8.405 -3.230 1.00 97.06 81 LEU A N 1
ATOM 650 C CA . LEU A 1 81 ? 1.485 -6.960 -3.190 1.00 97.06 81 LEU A CA 1
ATOM 651 C C . LEU A 1 81 ? 0.146 -6.223 -3.338 1.00 97.06 81 LEU A C 1
ATOM 653 O O . LEU A 1 81 ? -0.173 -5.347 -2.539 1.00 97.06 81 LEU A O 1
ATOM 657 N N . VAL A 1 82 ? -0.645 -6.586 -4.350 1.00 95.75 82 VAL A N 1
ATOM 658 C CA . VAL A 1 82 ? -1.958 -5.972 -4.595 1.00 95.75 82 VAL A CA 1
ATOM 659 C C . VAL A 1 82 ? -2.912 -6.255 -3.438 1.00 95.75 82 VAL A C 1
ATOM 661 O O . VAL A 1 82 ? -3.580 -5.341 -2.963 1.00 95.75 82 VAL A O 1
ATOM 664 N N . GLU A 1 83 ? -2.956 -7.494 -2.954 1.00 95.56 83 GLU A N 1
ATOM 665 C CA . GLU A 1 83 ? -3.80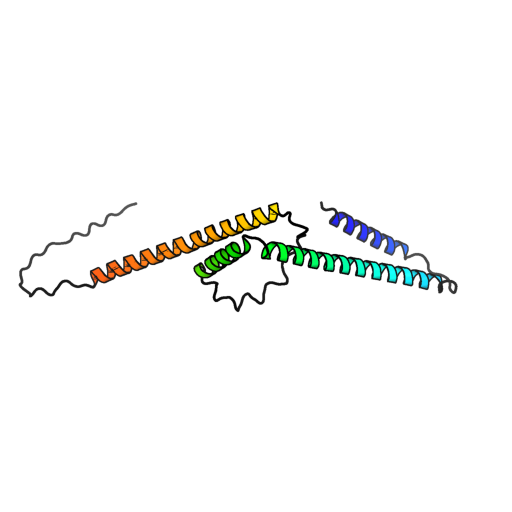9 -7.886 -1.831 1.00 95.56 83 GLU A CA 1
ATOM 666 C C . GLU A 1 83 ? -3.493 -7.081 -0.565 1.00 95.56 83 GLU A C 1
ATOM 668 O O . GLU A 1 83 ? -4.371 -6.406 -0.027 1.00 95.56 83 GLU A O 1
ATOM 673 N N . THR A 1 84 ? -2.229 -7.067 -0.137 1.00 95.31 84 THR A N 1
ATOM 674 C CA . THR A 1 84 ? -1.791 -6.307 1.046 1.00 95.31 84 THR A CA 1
ATOM 675 C C . THR A 1 84 ? -2.042 -4.807 0.892 1.00 95.31 84 THR A C 1
ATOM 677 O O . THR A 1 84 ? -2.436 -4.143 1.851 1.00 95.31 84 THR A O 1
ATOM 680 N N . HIS A 1 85 ? -1.900 -4.263 -0.320 1.00 95.06 85 HIS A N 1
ATOM 681 C CA . HIS A 1 85 ? -2.207 -2.861 -0.591 1.00 95.06 85 HIS A CA 1
ATOM 682 C C . HIS A 1 85 ? -3.704 -2.559 -0.433 1.00 95.06 85 HIS A C 1
ATOM 684 O O . HIS A 1 85 ? -4.078 -1.567 0.197 1.00 95.06 85 HIS A O 1
ATOM 690 N N . LEU A 1 86 ? -4.573 -3.427 -0.960 1.00 93.50 86 LEU A N 1
ATOM 691 C CA . LEU A 1 86 ? -6.024 -3.294 -0.815 1.00 93.50 86 LEU A CA 1
ATOM 692 C C . LEU A 1 86 ? -6.464 -3.415 0.648 1.00 93.50 86 LEU A C 1
ATOM 694 O O . LEU A 1 86 ? -7.351 -2.679 1.083 1.00 93.50 86 LEU A O 1
ATOM 698 N N . GLU A 1 87 ? -5.832 -4.294 1.428 1.00 92.81 87 GLU A N 1
ATOM 699 C CA . GLU A 1 87 ? -6.084 -4.385 2.866 1.00 92.81 87 GLU A CA 1
ATOM 700 C C . GLU A 1 87 ? -5.733 -3.083 3.597 1.00 92.81 87 GLU A C 1
ATOM 702 O O . GLU A 1 87 ? -6.532 -2.621 4.414 1.00 92.81 87 GLU A O 1
ATOM 707 N N . CYS A 1 88 ? -4.603 -2.446 3.270 1.00 93.38 88 CYS A N 1
ATOM 708 C CA . CYS A 1 88 ? -4.250 -1.132 3.819 1.00 93.38 88 CYS A CA 1
ATOM 709 C C . CYS A 1 88 ? -5.316 -0.074 3.503 1.00 93.38 88 CYS A C 1
ATOM 711 O O . CYS A 1 88 ? -5.759 0.650 4.397 1.00 93.38 88 CYS A O 1
ATOM 713 N N . LEU A 1 89 ? -5.768 -0.001 2.246 1.00 91.00 89 LEU A N 1
ATOM 714 C CA . LEU A 1 89 ? -6.804 0.955 1.835 1.00 91.00 89 LEU A CA 1
ATOM 715 C C . LEU A 1 89 ? -8.134 0.716 2.556 1.00 91.00 89 LEU A C 1
ATOM 717 O O . LEU A 1 89 ? -8.831 1.676 2.887 1.00 91.00 89 LEU A O 1
ATOM 721 N N . LYS A 1 90 ? -8.471 -0.550 2.821 1.00 90.31 90 LYS A N 1
ATOM 722 C CA . LYS A 1 90 ? -9.673 -0.937 3.564 1.00 90.31 90 LYS A CA 1
ATOM 723 C C . LYS A 1 90 ? -9.601 -0.508 5.029 1.00 90.31 90 LYS A C 1
ATOM 725 O O . LYS A 1 90 ? -10.571 0.049 5.531 1.00 90.31 90 LYS A O 1
ATOM 730 N N . VAL A 1 91 ? -8.474 -0.740 5.707 1.00 89.62 91 VAL A N 1
ATOM 731 C CA . VAL A 1 91 ? -8.271 -0.284 7.098 1.00 89.62 91 VAL A CA 1
ATOM 732 C C . VAL A 1 91 ? -8.285 1.249 7.176 1.00 89.62 91 VAL A C 1
ATOM 734 O O . VAL A 1 91 ? -8.779 1.816 8.149 1.00 89.62 91 VAL A O 1
ATOM 737 N N . GLY A 1 92 ? -7.805 1.929 6.132 1.00 83.06 92 GLY A N 1
ATOM 738 C CA . GLY A 1 92 ? -7.844 3.388 6.027 1.00 83.06 92 GLY A CA 1
ATOM 739 C C . GLY A 1 92 ? -9.196 4.002 5.666 1.00 83.06 92 GLY A C 1
ATOM 740 O O . GLY A 1 92 ? -9.295 5.223 5.696 1.00 83.06 92 GLY A O 1
ATOM 741 N N . ASP A 1 93 ? -10.207 3.200 5.303 1.00 82.25 93 ASP A N 1
ATOM 742 C CA . ASP A 1 93 ? -11.472 3.668 4.701 1.00 82.25 93 ASP A CA 1
ATOM 743 C C . ASP A 1 93 ? -11.256 4.563 3.455 1.00 82.25 93 ASP A C 1
ATOM 745 O O . ASP A 1 93 ? -12.049 5.439 3.114 1.00 82.25 93 ASP A O 1
ATOM 749 N N . ILE A 1 94 ? -10.142 4.343 2.746 1.00 75.75 94 ILE A N 1
ATOM 750 C CA . ILE A 1 94 ? -9.757 5.082 1.531 1.00 75.75 94 ILE A CA 1
ATOM 751 C C . ILE A 1 94 ? -10.323 4.389 0.284 1.00 75.75 94 ILE A C 1
ATOM 753 O O . ILE A 1 94 ? -10.414 4.998 -0.780 1.00 75.75 94 ILE A O 1
ATOM 757 N N . SER A 1 95 ? -10.776 3.135 0.398 1.00 63.38 95 SER A N 1
ATOM 758 C CA . SER A 1 95 ? -11.295 2.355 -0.735 1.00 63.38 95 SER A CA 1
ATOM 759 C C . SER A 1 95 ? -12.510 2.988 -1.429 1.00 63.38 95 SER A C 1
ATOM 761 O O . SER A 1 95 ? -12.780 2.665 -2.581 1.00 63.38 95 SER A O 1
ATOM 763 N N . ASN A 1 96 ? -13.225 3.905 -0.765 1.00 61.41 96 ASN A N 1
ATOM 764 C CA . ASN A 1 96 ? -14.363 4.638 -1.334 1.00 61.41 96 ASN A CA 1
ATOM 765 C C . ASN A 1 96 ? -13.984 5.994 -1.973 1.00 61.41 96 ASN A C 1
ATOM 767 O O . ASN A 1 96 ? -14.818 6.602 -2.642 1.00 61.41 96 ASN A O 1
ATOM 771 N N . LEU A 1 97 ? -12.737 6.465 -1.825 1.00 59.88 97 LEU A N 1
ATOM 772 C CA . LEU A 1 97 ? -12.238 7.726 -2.411 1.00 59.88 97 LEU A CA 1
ATOM 773 C C . LEU A 1 97 ? -11.828 7.588 -3.893 1.00 59.88 97 LEU A C 1
ATOM 775 O O . LEU A 1 97 ? -11.319 8.529 -4.507 1.00 59.88 97 LEU A O 1
ATOM 779 N N . ASP A 1 98 ? -12.108 6.429 -4.493 1.00 55.41 98 ASP A N 1
ATOM 780 C CA . ASP A 1 98 ? -11.713 5.987 -5.839 1.00 55.41 98 ASP A CA 1
ATOM 781 C C . ASP A 1 98 ? -12.265 6.850 -7.002 1.00 55.41 98 ASP A C 1
ATOM 783 O O . ASP A 1 98 ? -11.957 6.618 -8.175 1.00 55.41 98 ASP A O 1
ATOM 787 N N . SER A 1 99 ? -13.078 7.866 -6.690 1.00 54.78 99 SER A N 1
ATOM 788 C CA . SER A 1 99 ? -13.631 8.820 -7.663 1.00 54.78 99 SER A CA 1
ATOM 789 C C . SER A 1 99 ? -12.837 10.129 -7.758 1.00 54.78 99 SER A C 1
ATOM 791 O O . SER A 1 99 ? -12.809 10.737 -8.823 1.00 54.78 99 SER A O 1
ATOM 793 N N . GLU A 1 100 ? -12.173 10.570 -6.683 1.00 53.72 100 GLU A N 1
ATOM 794 C CA . GLU A 1 100 ? -11.580 11.919 -6.616 1.00 53.72 100 GLU A CA 1
ATOM 795 C C . GLU A 1 100 ? -10.063 11.920 -6.891 1.00 53.72 100 GLU A C 1
ATOM 797 O O . GLU A 1 100 ? -9.509 12.908 -7.371 1.00 53.72 100 GLU A O 1
ATOM 802 N N . LEU A 1 101 ? -9.387 10.780 -6.692 1.00 53.09 101 LEU A N 1
ATOM 803 C CA . LEU A 1 101 ? -7.942 10.636 -6.932 1.00 53.09 101 LEU A CA 1
ATOM 804 C C . LEU A 1 101 ? -7.561 10.170 -8.346 1.00 53.09 101 LEU A C 1
ATOM 806 O O . LEU A 1 101 ? -6.412 10.359 -8.747 1.00 53.09 101 LEU A O 1
ATOM 810 N N . LYS A 1 102 ? -8.500 9.634 -9.141 1.00 51.94 102 LYS A N 1
ATOM 811 C CA . LYS A 1 102 ? -8.226 9.192 -10.526 1.00 51.94 102 LYS A CA 1
ATOM 812 C C . LYS A 1 102 ? -7.817 10.325 -11.481 1.00 51.94 102 LYS A C 1
ATOM 814 O O . LYS A 1 102 ? -7.280 10.040 -12.544 1.00 51.94 102 LYS A O 1
ATOM 819 N N . MET A 1 103 ? -8.038 11.593 -11.122 1.00 51.12 103 MET A N 1
ATOM 820 C CA . MET A 1 103 ? -7.801 12.743 -12.010 1.00 51.12 103 MET A CA 1
ATOM 821 C C . MET A 1 103 ? -6.443 13.444 -11.830 1.00 51.12 103 MET A C 1
ATOM 823 O O . MET A 1 103 ? -6.041 14.183 -12.721 1.00 51.12 103 MET A O 1
ATOM 827 N N . ASN A 1 104 ? -5.705 13.220 -10.734 1.00 47.25 104 ASN A N 1
ATOM 828 C CA . ASN A 1 104 ? -4.550 14.075 -10.396 1.00 47.25 104 ASN A CA 1
ATOM 829 C C . ASN A 1 104 ? -3.165 13.423 -10.512 1.00 47.25 104 ASN A C 1
ATOM 831 O O . ASN A 1 104 ? -2.174 14.051 -10.145 1.00 47.25 104 ASN A O 1
ATOM 835 N N . GLN A 1 105 ? -3.042 12.200 -11.030 1.00 51.88 105 GLN A N 1
ATOM 836 C CA . GLN A 1 105 ? -1.743 11.522 -11.055 1.00 51.88 105 GLN A CA 1
ATOM 837 C C . GLN A 1 105 ? -1.422 10.895 -12.412 1.00 51.88 105 GLN A C 1
ATOM 839 O O . GLN A 1 105 ? -1.415 9.683 -12.573 1.00 51.88 105 GLN A O 1
ATOM 844 N N . MET A 1 106 ? -1.115 11.742 -13.397 1.00 53.22 106 MET A N 1
ATOM 845 C CA . MET A 1 106 ? -0.358 11.302 -14.576 1.00 53.22 106 MET A CA 1
ATOM 846 C C . MET A 1 106 ? 0.579 12.364 -15.172 1.00 53.22 106 MET A C 1
ATOM 848 O O . MET A 1 106 ? 0.993 12.230 -16.313 1.00 53.22 106 MET A O 1
ATOM 852 N N . HIS A 1 107 ? 0.947 13.416 -14.428 1.00 47.41 107 HIS A N 1
ATOM 853 C CA . HIS A 1 107 ? 1.836 14.458 -14.976 1.00 47.41 107 HIS A CA 1
ATOM 854 C C . HIS A 1 107 ? 2.940 14.976 -14.042 1.00 47.41 107 HIS A C 1
ATOM 856 O O . HIS A 1 107 ? 3.634 15.922 -14.398 1.00 47.41 107 HIS A O 1
ATOM 862 N N . ALA A 1 108 ? 3.160 14.362 -12.875 1.00 48.81 108 ALA A N 1
ATOM 863 C CA . ALA A 1 108 ? 4.166 14.848 -11.921 1.00 48.81 108 ALA A CA 1
ATOM 864 C C . ALA A 1 108 ? 5.116 13.770 -11.376 1.00 48.81 108 ALA A C 1
ATOM 866 O O . ALA A 1 108 ? 5.771 13.998 -10.360 1.00 48.81 108 ALA A O 1
ATOM 867 N N . MET A 1 109 ? 5.235 12.608 -12.030 1.00 52.88 109 MET A N 1
ATOM 868 C CA . MET A 1 109 ? 6.376 11.735 -11.751 1.00 52.88 109 MET A CA 1
ATOM 869 C C . MET A 1 109 ? 7.579 12.279 -12.510 1.00 52.88 109 MET A C 1
ATOM 871 O O . MET A 1 109 ? 7.687 12.181 -13.727 1.00 52.88 109 MET A O 1
ATOM 875 N N . GLN A 1 110 ? 8.442 12.942 -11.747 1.00 52.56 110 GLN A N 1
ATOM 876 C CA . GLN A 1 110 ? 9.786 13.336 -12.128 1.00 52.56 110 GLN A CA 1
ATOM 877 C C . GLN A 1 110 ? 10.429 12.191 -12.924 1.00 52.56 110 GLN A C 1
ATOM 879 O O . GLN A 1 110 ? 10.527 11.085 -12.397 1.00 52.56 110 GLN A O 1
ATOM 884 N N . LYS A 1 111 ? 10.807 12.466 -14.183 1.00 55.59 111 LYS A N 1
ATOM 885 C CA . LYS A 1 111 ? 11.538 11.582 -15.105 1.00 55.59 111 LYS A CA 1
ATOM 886 C C . LYS A 1 111 ? 12.811 11.063 -14.429 1.00 55.59 111 LYS A C 1
ATOM 888 O O . LYS A 1 111 ? 13.884 11.648 -14.556 1.00 55.59 111 LYS A O 1
ATOM 893 N N . GLN A 1 112 ? 12.675 10.029 -13.611 1.00 56.19 112 GLN A N 1
ATOM 894 C CA . GLN A 1 112 ? 13.793 9.308 -13.036 1.00 56.19 112 GLN A CA 1
ATOM 895 C C . GLN A 1 112 ? 14.112 8.186 -14.005 1.00 56.19 112 GLN A C 1
ATOM 897 O O . GLN A 1 112 ? 13.209 7.504 -14.483 1.00 56.19 112 GLN A O 1
ATOM 902 N N . ASN A 1 113 ? 15.394 8.057 -14.327 1.00 52.06 113 ASN A N 1
ATOM 903 C CA . ASN A 1 113 ? 15.917 7.050 -15.229 1.00 52.06 113 ASN A CA 1
ATOM 904 C C . ASN A 1 113 ? 15.595 5.667 -14.628 1.00 52.06 113 ASN A C 1
ATOM 906 O O . ASN A 1 113 ? 16.323 5.164 -13.779 1.00 52.06 113 ASN A O 1
ATOM 910 N N . LEU A 1 114 ? 14.453 5.092 -15.017 1.00 56.03 114 LEU A N 1
ATOM 911 C CA . LEU A 1 114 ? 13.963 3.766 -14.614 1.00 56.03 114 LEU A CA 1
ATOM 912 C C . LEU A 1 114 ? 14.736 2.645 -15.329 1.00 56.03 114 LEU A C 1
ATOM 914 O O . LEU A 1 114 ? 14.274 1.504 -15.371 1.00 56.03 114 LEU A O 1
ATOM 918 N N . GLY A 1 115 ? 15.899 2.990 -15.893 1.00 56.00 115 GLY A N 1
ATOM 919 C CA . GLY A 1 115 ? 16.764 2.150 -16.695 1.00 56.00 115 GLY A CA 1
ATOM 920 C C . GLY A 1 115 ? 17.085 0.852 -15.976 1.00 56.00 115 GLY A C 1
ATOM 921 O O . GLY A 1 115 ? 17.953 0.787 -15.112 1.00 56.00 115 GLY A O 1
ATOM 922 N N . MET A 1 116 ? 16.354 -0.180 -16.387 1.00 61.72 116 MET A N 1
ATOM 923 C CA . MET A 1 116 ? 16.672 -1.592 -16.267 1.00 61.72 116 MET A CA 1
ATOM 924 C C . MET A 1 116 ? 17.044 -2.073 -14.853 1.00 61.72 116 MET A C 1
ATOM 926 O O . MET A 1 116 ? 18.174 -2.488 -14.607 1.00 61.72 116 MET A O 1
ATOM 930 N N . PHE A 1 117 ? 16.057 -2.134 -13.950 1.00 67.25 117 PHE A N 1
ATOM 931 C CA . PHE A 1 117 ? 16.176 -2.931 -12.720 1.00 67.25 117 PHE A CA 1
ATOM 932 C C . PHE A 1 117 ? 16.684 -4.342 -13.040 1.00 67.25 117 PHE A C 1
ATOM 934 O O . PHE A 1 117 ? 16.150 -5.033 -13.922 1.00 67.25 117 PHE A O 1
ATOM 941 N N . SER A 1 118 ? 17.690 -4.796 -12.299 1.00 80.19 118 SER A N 1
ATOM 942 C CA . SER A 1 118 ? 18.044 -6.213 -12.278 1.00 80.19 118 SER A CA 1
ATOM 943 C C . SER A 1 118 ? 16.901 -7.027 -11.661 1.00 80.19 118 SER A C 1
ATOM 945 O O . SER A 1 118 ? 16.123 -6.519 -10.850 1.00 80.19 118 SER A O 1
ATOM 947 N N . GLN A 1 119 ? 16.788 -8.310 -12.025 1.00 79.44 119 GLN A N 1
ATOM 948 C CA . GLN A 1 119 ? 15.760 -9.187 -11.448 1.00 79.44 119 GLN A CA 1
ATOM 949 C C . GLN A 1 119 ? 15.852 -9.210 -9.913 1.00 79.44 119 GLN A C 1
ATOM 951 O O . GLN A 1 119 ? 14.842 -9.091 -9.236 1.00 79.44 119 GLN A O 1
ATOM 956 N N . THR A 1 120 ? 17.071 -9.238 -9.371 1.00 87.31 120 THR A N 1
ATOM 957 C CA . THR A 1 120 ? 17.333 -9.242 -7.926 1.00 87.31 120 THR A CA 1
ATOM 958 C C . THR A 1 120 ? 16.888 -7.968 -7.210 1.00 87.31 120 THR A C 1
ATOM 960 O O . THR A 1 120 ? 16.446 -8.032 -6.067 1.00 87.31 120 THR A O 1
ATOM 963 N N . GLU A 1 121 ? 17.002 -6.802 -7.852 1.00 91.56 121 GLU A N 1
ATOM 964 C CA . GLU A 1 121 ? 16.526 -5.544 -7.261 1.00 91.56 121 GLU A CA 1
ATOM 965 C C . GLU A 1 121 ? 15.002 -5.477 -7.254 1.00 91.56 121 GLU A C 1
ATOM 967 O O . GLU A 1 121 ? 14.421 -5.001 -6.280 1.00 91.56 121 GLU A O 1
ATOM 972 N N . LEU A 1 122 ? 14.356 -5.981 -8.312 1.00 93.12 122 LEU A N 1
ATOM 973 C CA . LEU A 1 122 ? 12.902 -6.081 -8.351 1.00 93.12 122 LEU A CA 1
ATOM 974 C C . LEU A 1 122 ? 12.393 -7.035 -7.264 1.00 93.12 122 LEU A C 1
ATOM 976 O O . LEU A 1 122 ? 11.460 -6.678 -6.551 1.00 93.12 122 LEU A O 1
ATOM 980 N N . ASP A 1 123 ? 13.026 -8.196 -7.092 1.00 93.81 123 ASP A N 1
ATOM 981 C CA . ASP A 1 123 ? 12.654 -9.162 -6.054 1.00 93.81 123 ASP A CA 1
ATOM 982 C C . ASP A 1 123 ? 12.720 -8.516 -4.654 1.00 93.81 123 ASP A C 1
ATOM 984 O O . ASP A 1 123 ? 11.748 -8.559 -3.894 1.00 93.81 123 ASP A O 1
ATOM 988 N N . LEU A 1 124 ? 13.835 -7.837 -4.347 1.00 95.88 124 LEU A N 1
ATOM 989 C CA . LEU A 1 124 ? 14.033 -7.126 -3.080 1.00 95.88 124 LEU A CA 1
ATOM 990 C C . LEU A 1 124 ? 13.008 -6.003 -2.883 1.00 95.88 124 LEU A C 1
ATOM 992 O O . LEU A 1 124 ? 12.478 -5.832 -1.785 1.00 95.88 124 LEU A O 1
ATOM 996 N N . PHE A 1 125 ? 12.719 -5.238 -3.937 1.00 95.31 125 PHE A N 1
ATOM 997 C CA . PHE A 1 125 ? 11.702 -4.193 -3.901 1.00 95.31 125 PHE A CA 1
ATOM 998 C C . PHE A 1 125 ? 10.319 -4.770 -3.584 1.00 95.31 125 PHE A C 1
ATOM 1000 O O . PHE A 1 125 ? 9.635 -4.260 -2.698 1.00 95.31 125 PHE A O 1
ATOM 1007 N N . MET A 1 126 ? 9.916 -5.841 -4.272 1.00 96.62 126 MET A N 1
ATOM 1008 C CA . MET A 1 126 ? 8.606 -6.466 -4.086 1.00 96.62 126 MET A CA 1
ATOM 1009 C C . MET A 1 126 ? 8.440 -6.994 -2.655 1.00 96.62 126 MET A C 1
ATOM 1011 O O . MET A 1 126 ? 7.389 -6.784 -2.048 1.00 96.62 126 MET A O 1
ATOM 1015 N N . GLU A 1 127 ? 9.477 -7.625 -2.092 1.00 96.69 127 GLU A N 1
ATOM 1016 C CA . GLU A 1 127 ? 9.479 -8.101 -0.704 1.00 96.69 127 GLU A CA 1
ATOM 1017 C C . GLU A 1 127 ? 9.403 -6.940 0.297 1.00 96.69 127 GLU A C 1
ATOM 1019 O O . GLU A 1 127 ? 8.514 -6.913 1.154 1.00 96.69 127 GLU A O 1
ATOM 1024 N N . ALA A 1 128 ? 10.288 -5.948 0.161 1.00 97.62 128 ALA A N 1
ATOM 1025 C CA . ALA A 1 128 ? 10.328 -4.791 1.049 1.00 97.62 128 ALA A CA 1
ATOM 1026 C C . ALA A 1 128 ? 9.005 -4.014 1.036 1.00 97.62 128 ALA A C 1
ATOM 1028 O O . ALA A 1 128 ? 8.540 -3.563 2.084 1.00 97.62 128 ALA A O 1
ATOM 1029 N N . TYR A 1 129 ? 8.370 -3.888 -0.131 1.00 97.12 129 TYR A N 1
ATOM 1030 C CA . TYR A 1 129 ? 7.097 -3.191 -0.257 1.00 97.12 129 TYR A CA 1
ATOM 1031 C C . TYR A 1 129 ? 5.954 -3.963 0.412 1.00 97.12 129 TYR A C 1
ATOM 1033 O O . TYR A 1 129 ? 5.184 -3.368 1.166 1.00 97.12 129 TYR A O 1
ATOM 1041 N N . CYS A 1 130 ? 5.861 -5.283 0.208 1.00 97.12 130 CYS A N 1
ATOM 1042 C CA . CYS A 1 130 ? 4.866 -6.110 0.902 1.00 97.12 130 CYS A CA 1
ATOM 1043 C C . CYS A 1 130 ? 5.025 -6.011 2.428 1.00 97.12 130 CYS A C 1
ATOM 1045 O O . CYS A 1 130 ? 4.040 -5.841 3.147 1.00 97.12 130 CYS A O 1
ATOM 1047 N N . LEU A 1 131 ? 6.266 -6.065 2.926 1.00 97.62 131 LEU A N 1
ATOM 1048 C CA . LEU A 1 131 ? 6.565 -5.915 4.353 1.00 97.62 131 LEU A CA 1
ATOM 1049 C C . LEU A 1 131 ? 6.141 -4.542 4.886 1.00 97.62 131 LEU A C 1
ATOM 1051 O O . LEU A 1 131 ? 5.484 -4.462 5.925 1.00 97.62 131 LEU A O 1
ATOM 1055 N N . ALA A 1 132 ? 6.480 -3.470 4.169 1.00 98.06 132 ALA A N 1
ATOM 1056 C CA . ALA A 1 132 ? 6.117 -2.111 4.555 1.00 98.06 132 ALA A CA 1
ATOM 1057 C C . ALA A 1 132 ? 4.593 -1.911 4.600 1.00 98.06 132 ALA A C 1
ATOM 1059 O O . ALA A 1 132 ? 4.084 -1.300 5.539 1.00 98.06 132 ALA A O 1
ATOM 1060 N N . LEU A 1 133 ? 3.851 -2.464 3.631 1.00 96.94 133 LEU A N 1
ATOM 1061 C CA . LEU A 1 133 ? 2.387 -2.449 3.651 1.00 96.94 133 LEU A CA 1
ATOM 1062 C C . LEU A 1 133 ? 1.825 -3.213 4.852 1.00 96.94 133 LEU A C 1
ATOM 1064 O O . LEU A 1 133 ? 0.944 -2.700 5.534 1.00 96.94 133 LEU A O 1
ATOM 1068 N N . GLY A 1 134 ? 2.351 -4.403 5.151 1.00 96.25 134 GLY A N 1
ATOM 1069 C CA . GLY A 1 134 ? 1.920 -5.182 6.314 1.00 96.25 134 GLY A CA 1
ATOM 1070 C C . GLY A 1 134 ? 2.093 -4.415 7.629 1.00 96.25 134 GLY A C 1
ATOM 1071 O O . GLY A 1 134 ? 1.166 -4.349 8.435 1.00 96.25 134 GLY A O 1
ATOM 1072 N N . GLN A 1 135 ? 3.244 -3.761 7.808 1.00 97.69 135 GLN A N 1
ATOM 1073 C CA . GLN A 1 135 ? 3.510 -2.916 8.977 1.00 97.69 135 GLN A CA 1
ATOM 1074 C C . GLN A 1 135 ? 2.582 -1.701 9.040 1.00 97.69 135 GLN A C 1
ATOM 1076 O O . GLN A 1 135 ? 2.093 -1.354 10.114 1.00 97.69 135 GLN A O 1
ATOM 1081 N N . LEU A 1 136 ? 2.319 -1.060 7.898 1.00 96.88 136 LEU A N 1
ATOM 1082 C CA . LEU A 1 136 ? 1.391 0.064 7.823 1.00 96.88 136 LEU A CA 1
ATOM 1083 C C . LEU A 1 136 ? -0.028 -0.359 8.219 1.00 96.88 136 LEU A C 1
ATOM 1085 O O . LEU A 1 136 ? -0.662 0.324 9.022 1.00 96.88 136 LEU A O 1
ATOM 1089 N N . LYS A 1 137 ? -0.508 -1.496 7.703 1.00 96.06 137 LYS A N 1
ATOM 1090 C CA . LYS A 1 137 ? -1.816 -2.055 8.059 1.00 96.06 137 LYS A CA 1
ATOM 1091 C C . LYS A 1 137 ? -1.929 -2.271 9.566 1.00 96.06 137 LYS A C 1
ATOM 1093 O O . LYS A 1 137 ? -2.878 -1.781 10.170 1.00 96.06 137 LYS A O 1
ATOM 1098 N N . GLU A 1 138 ? -0.963 -2.961 10.174 1.00 96.81 138 GLU A N 1
ATOM 1099 C CA . GLU A 1 138 ? -0.954 -3.221 11.619 1.00 96.81 138 GLU A CA 1
ATOM 1100 C C . GLU A 1 138 ? -0.947 -1.913 12.422 1.00 96.81 138 GLU A C 1
ATOM 1102 O O . GLU A 1 138 ? -1.754 -1.736 13.335 1.00 96.81 138 GLU A O 1
ATOM 1107 N N . ALA A 1 139 ? -0.099 -0.957 12.033 1.00 96.62 139 ALA A N 1
ATOM 1108 C CA . ALA A 1 139 ? 0.001 0.344 12.687 1.00 96.62 139 ALA A CA 1
ATOM 1109 C C . ALA A 1 139 ? -1.294 1.173 12.601 1.00 96.62 139 ALA A C 1
ATOM 1111 O O . ALA A 1 139 ? -1.547 1.999 13.478 1.00 96.62 139 ALA A O 1
ATOM 1112 N N . MET A 1 140 ? -2.111 0.972 11.563 1.00 95.38 140 MET A N 1
ATOM 1113 C CA . MET A 1 140 ? -3.420 1.617 11.417 1.00 95.38 140 MET A CA 1
ATOM 1114 C C . MET A 1 140 ? -4.531 0.867 12.158 1.00 95.38 140 MET A C 1
ATOM 1116 O O . MET A 1 140 ? -5.404 1.492 12.759 1.00 95.38 140 MET A O 1
ATOM 1120 N N . GLU A 1 141 ? -4.505 -0.462 12.131 1.00 95.69 141 GLU A N 1
ATOM 1121 C CA . GLU A 1 141 ? -5.538 -1.307 12.728 1.00 95.69 141 GLU A CA 1
ATOM 1122 C C . GLU A 1 141 ? -5.458 -1.311 14.265 1.00 95.69 141 GLU A C 1
ATOM 1124 O O . GLU A 1 141 ? -6.480 -1.251 14.951 1.00 95.69 141 GLU A O 1
ATOM 1129 N N . GLU A 1 142 ? -4.250 -1.311 14.828 1.00 97.12 142 GLU A N 1
ATOM 1130 C CA . GLU A 1 142 ? -4.024 -1.345 16.275 1.00 97.12 142 GLU A CA 1
ATOM 1131 C C . GLU A 1 142 ? -4.702 -0.195 17.053 1.00 97.12 142 GLU A C 1
ATOM 1133 O O . GLU A 1 142 ? -5.465 -0.477 17.991 1.00 97.12 142 GLU A O 1
ATOM 1138 N N . PRO A 1 143 ? -4.536 1.091 16.678 1.00 96.75 143 PRO A N 1
ATOM 1139 C CA . PRO A 1 143 ? -5.233 2.183 17.349 1.00 96.75 143 PRO A CA 1
ATOM 1140 C C . PRO A 1 143 ? -6.754 2.107 17.165 1.00 96.75 143 PRO A C 1
ATOM 1142 O O . PRO A 1 143 ? -7.489 2.412 18.106 1.00 96.75 143 PRO A O 1
ATOM 1145 N N . GLN A 1 144 ? -7.249 1.651 16.008 1.00 95.50 144 GLN A N 1
ATOM 1146 C CA . GLN A 1 144 ? -8.688 1.477 15.775 1.00 95.50 144 GLN A CA 1
ATOM 1147 C C . GLN A 1 144 ? -9.285 0.428 16.720 1.00 95.50 144 GLN A C 1
ATOM 1149 O O . GLN A 1 144 ? -10.303 0.682 17.374 1.00 95.50 144 GLN A O 1
ATOM 1154 N N . GLN A 1 145 ? -8.631 -0.730 16.849 1.00 96.94 145 GLN A N 1
ATOM 1155 C CA . GLN A 1 145 ? -9.061 -1.790 17.760 1.00 96.94 145 GLN A CA 1
ATOM 1156 C C . GLN A 1 145 ? -9.019 -1.325 19.222 1.00 96.94 145 GLN A C 1
ATOM 1158 O O . GLN A 1 145 ? -9.970 -1.567 19.971 1.00 96.94 145 GLN A O 1
ATOM 1163 N N . LYS A 1 146 ? -7.970 -0.596 19.628 1.00 97.94 146 LYS A N 1
ATOM 1164 C CA . LYS A 1 146 ? -7.870 -0.009 20.975 1.00 97.94 146 LYS A CA 1
ATOM 1165 C C . LYS A 1 146 ? -9.012 0.955 21.276 1.00 97.94 146 LYS A C 1
ATOM 1167 O O . LYS A 1 146 ? -9.623 0.864 22.342 1.00 97.94 146 LYS A O 1
ATOM 1172 N N . SER A 1 147 ? -9.331 1.855 20.349 1.00 98.00 147 SER A N 1
ATOM 1173 C CA . SER A 1 147 ? -10.452 2.785 20.502 1.00 98.00 147 SER A CA 1
ATOM 1174 C C . SER A 1 147 ? -11.790 2.051 20.586 1.00 98.00 147 SER A C 1
ATOM 1176 O O . SER A 1 147 ? -12.593 2.345 21.472 1.00 98.00 147 SER A O 1
ATOM 1178 N N . MET A 1 148 ? -12.012 1.054 19.727 1.00 97.50 148 MET A N 1
ATOM 1179 C CA . MET A 1 148 ? -13.225 0.232 19.741 1.00 97.50 148 MET A CA 1
ATOM 1180 C C . MET A 1 148 ? -13.385 -0.514 21.075 1.00 97.50 148 MET A C 1
ATOM 1182 O O . MET A 1 148 ? -14.461 -0.506 21.675 1.00 97.50 148 MET A O 1
ATOM 1186 N N . ALA A 1 149 ? -12.308 -1.121 21.580 1.00 98.31 149 ALA A N 1
ATOM 1187 C CA . ALA A 1 149 ? -12.303 -1.809 22.867 1.00 98.31 149 ALA A CA 1
ATOM 1188 C C . ALA A 1 149 ? -12.613 -0.851 24.028 1.00 98.31 149 ALA A C 1
ATOM 1190 O O . ALA A 1 149 ? -13.434 -1.174 24.891 1.00 98.31 149 ALA A O 1
ATOM 1191 N N . PHE A 1 150 ? -12.016 0.345 24.025 1.00 98.62 150 PHE A N 1
ATOM 1192 C CA . PHE A 1 150 ? -12.303 1.381 25.016 1.00 98.62 150 PHE A CA 1
ATOM 1193 C C . PHE A 1 150 ? -13.783 1.792 25.006 1.00 98.62 150 PHE A C 1
ATOM 1195 O O . PHE A 1 150 ? -14.429 1.792 26.055 1.00 98.62 150 PHE A O 1
ATOM 1202 N N . ILE A 1 151 ? -14.342 2.078 23.827 1.00 98.12 151 ILE A N 1
ATOM 1203 C CA . ILE A 1 151 ? -15.752 2.460 23.656 1.00 98.12 151 ILE A CA 1
ATOM 1204 C C . ILE A 1 151 ? -16.683 1.346 24.155 1.00 98.12 151 ILE A C 1
ATOM 1206 O O . ILE A 1 151 ? -17.600 1.604 24.937 1.00 98.12 151 ILE A O 1
ATOM 1210 N N . ASN A 1 152 ? -16.424 0.095 23.771 1.00 98.00 152 ASN A N 1
ATOM 1211 C CA . ASN A 1 152 ? -17.223 -1.056 24.195 1.00 98.00 152 ASN A CA 1
ATOM 1212 C C . ASN A 1 152 ? -17.193 -1.265 25.715 1.00 98.00 152 ASN A C 1
ATOM 1214 O O . ASN A 1 152 ? -18.233 -1.539 26.320 1.00 98.00 152 ASN A O 1
ATOM 1218 N N . ASN A 1 153 ? -16.024 -1.091 26.336 1.00 98.31 153 ASN A N 1
ATOM 1219 C CA . ASN A 1 153 ? -15.873 -1.145 27.787 1.00 98.31 153 ASN A CA 1
ATOM 1220 C C . ASN A 1 153 ? -16.705 -0.051 28.478 1.00 98.31 153 ASN A C 1
ATOM 1222 O O . ASN A 1 153 ? -17.480 -0.346 29.389 1.00 98.31 153 ASN A O 1
ATOM 1226 N N . MET A 1 154 ? -16.620 1.196 28.001 1.00 98.00 154 MET A N 1
ATOM 1227 C CA . MET A 1 154 ? -17.416 2.307 28.533 1.00 98.00 154 MET A CA 1
ATOM 1228 C C . MET A 1 154 ? -18.921 2.053 28.390 1.00 98.00 154 MET A C 1
ATOM 1230 O O . MET A 1 154 ? -19.673 2.238 29.347 1.00 98.00 154 MET A O 1
ATOM 1234 N N . HIS A 1 155 ? -19.374 1.559 27.233 1.00 97.19 155 HIS A N 1
ATOM 1235 C CA . HIS A 1 155 ? -20.774 1.178 27.045 1.00 97.19 155 HIS A CA 1
ATOM 1236 C C . HIS A 1 155 ? -21.224 0.074 28.006 1.00 97.19 155 HIS A C 1
ATOM 1238 O O . HIS A 1 155 ? -22.363 0.114 28.467 1.00 97.19 155 HIS A O 1
ATOM 1244 N N . SER A 1 156 ? -20.364 -0.899 28.321 1.00 96.81 156 SER A N 1
ATOM 1245 C CA . SER A 1 156 ? -20.692 -1.939 29.301 1.00 96.81 156 SER A CA 1
ATOM 1246 C C . SER A 1 156 ? -20.898 -1.352 30.693 1.00 96.81 156 SER A C 1
ATOM 1248 O O . SER A 1 156 ? -21.947 -1.575 31.289 1.00 96.81 156 SER A O 1
ATOM 1250 N N . GLN A 1 157 ? -19.960 -0.522 31.157 1.00 96.69 157 GLN A N 1
ATOM 1251 C CA . GLN A 1 157 ? -20.056 0.125 32.469 1.00 96.69 157 GLN A CA 1
ATOM 1252 C C . GLN A 1 157 ? -21.326 0.980 32.591 1.00 96.69 157 GLN A C 1
ATOM 1254 O O . GLN A 1 157 ? -22.019 0.932 33.604 1.00 96.69 157 GLN A O 1
ATOM 1259 N N . LEU A 1 158 ? -21.686 1.725 31.540 1.00 96.12 158 LEU A N 1
ATOM 1260 C CA . LEU A 1 158 ? -22.913 2.528 31.525 1.00 96.12 158 LEU A CA 1
ATOM 1261 C C . LEU A 1 158 ? -24.193 1.673 31.550 1.00 96.12 158 LEU A C 1
ATOM 1263 O O . LEU A 1 158 ? -25.174 2.054 32.195 1.00 96.12 158 LEU A O 1
ATOM 1267 N N . ARG A 1 159 ? -24.205 0.513 30.879 1.00 95.44 159 ARG A N 1
ATOM 1268 C CA . ARG A 1 159 ? -25.334 -0.433 30.943 1.00 95.44 159 ARG A CA 1
ATOM 1269 C C . ARG A 1 159 ? -25.497 -1.033 32.335 1.00 95.44 159 ARG A C 1
ATOM 1271 O O . ARG A 1 159 ? -26.622 -1.153 32.809 1.00 95.44 159 ARG A O 1
ATOM 1278 N N . ASP A 1 160 ? -24.393 -1.360 32.996 1.00 94.19 160 ASP A N 1
ATOM 1279 C CA . ASP A 1 160 ? -24.426 -1.926 34.346 1.00 94.19 160 ASP A CA 1
ATOM 1280 C C . ASP A 1 160 ? -24.973 -0.916 35.366 1.00 94.19 160 ASP A C 1
ATOM 1282 O O . ASP A 1 160 ? -25.762 -1.284 36.231 1.00 94.19 160 ASP A O 1
ATOM 1286 N N . LEU A 1 161 ? -24.649 0.374 35.210 1.00 93.00 161 LEU A N 1
ATOM 1287 C CA . LEU A 1 161 ? -25.195 1.453 36.046 1.00 93.00 161 LEU A CA 1
ATOM 1288 C C . LEU A 1 161 ? -26.691 1.715 35.814 1.00 93.00 161 LEU A C 1
ATOM 1290 O O . LEU A 1 161 ? -27.403 2.108 36.736 1.00 93.00 161 LEU A O 1
ATOM 1294 N N . THR A 1 162 ? -27.170 1.541 34.581 1.00 89.06 162 THR A N 1
ATOM 1295 C CA . THR A 1 162 ? -28.578 1.791 34.213 1.00 89.06 162 THR A CA 1
ATOM 1296 C C . THR A 1 162 ? -29.488 0.595 34.472 1.00 89.06 162 THR A C 1
ATOM 1298 O O . THR A 1 162 ? -30.711 0.748 34.518 1.00 89.06 162 THR A O 1
ATOM 1301 N N . LYS A 1 163 ? -28.917 -0.588 34.716 1.00 79.06 163 LYS A N 1
ATOM 1302 C CA . LYS A 1 163 ? -29.635 -1.751 35.231 1.00 79.06 163 LYS A CA 1
ATOM 1303 C C . LYS A 1 163 ? -29.925 -1.531 36.722 1.00 79.06 163 LYS A C 1
ATOM 1305 O O . LYS A 1 163 ? -29.196 -1.997 37.589 1.00 79.06 163 LYS A O 1
ATOM 1310 N N . ALA A 1 164 ? -30.977 -0.760 37.005 1.00 66.50 164 ALA A N 1
ATOM 1311 C CA . ALA A 1 164 ? -31.454 -0.494 38.360 1.00 66.50 164 ALA A CA 1
ATOM 1312 C C . ALA A 1 164 ? -31.646 -1.805 39.156 1.00 66.50 164 ALA A C 1
ATOM 1314 O O . ALA A 1 164 ? -32.037 -2.822 38.568 1.00 66.50 164 ALA A O 1
ATOM 1315 N N . PRO A 1 165 ? -31.399 -1.802 40.481 1.00 65.25 165 PRO A N 1
ATOM 1316 C CA . PRO A 1 165 ? -31.712 -2.954 41.317 1.00 65.25 165 PRO A CA 1
ATOM 1317 C C . PRO A 1 165 ? -33.223 -3.242 41.245 1.00 65.25 165 PRO A C 1
ATOM 1319 O O . PRO A 1 165 ? -34.005 -2.306 41.039 1.00 65.25 165 PRO A O 1
ATOM 1322 N N . PRO A 1 166 ? -33.660 -4.509 41.401 1.00 59.62 166 PRO A N 1
ATOM 1323 C CA . PRO A 1 166 ? -35.079 -4.815 41.525 1.00 59.62 166 PRO A CA 1
ATOM 1324 C C . PRO A 1 166 ? -35.674 -3.930 42.621 1.00 59.62 166 PRO A C 1
ATOM 1326 O O . PRO A 1 166 ? -35.060 -3.764 43.676 1.00 59.62 166 PRO A O 1
ATOM 1329 N N . ALA A 1 167 ? -36.834 -3.332 42.353 1.00 57.94 167 ALA A N 1
ATOM 1330 C CA . ALA A 1 167 ? -37.591 -2.597 43.352 1.00 57.94 167 ALA A CA 1
ATOM 1331 C C . ALA A 1 167 ? -37.989 -3.565 44.478 1.00 57.94 167 ALA A C 1
ATOM 1333 O O . ALA A 1 167 ? -39.006 -4.250 44.386 1.00 57.94 167 ALA A O 1
ATOM 1334 N N . GLU A 1 168 ? -37.158 -3.654 45.511 1.00 55.81 168 GLU A N 1
ATOM 1335 C CA . GLU A 1 168 ? -37.512 -4.292 46.773 1.00 55.81 168 GLU A CA 1
ATOM 1336 C C . GLU A 1 168 ? -38.506 -3.375 47.510 1.00 55.81 168 GLU A C 1
ATOM 1338 O O . GLU A 1 168 ? -38.310 -2.152 47.546 1.00 55.81 168 GLU A O 1
ATOM 1343 N N . PRO A 1 169 ? -39.611 -3.931 48.039 1.00 50.16 169 PRO A N 1
ATOM 1344 C CA . PRO A 1 169 ? -40.684 -3.162 48.648 1.00 50.16 169 PRO A CA 1
ATOM 1345 C C . PRO A 1 169 ? -40.190 -2.394 49.876 1.00 50.16 169 PRO A C 1
ATOM 1347 O O . PRO A 1 169 ? -39.401 -2.890 50.677 1.00 50.16 169 PRO A O 1
ATOM 1350 N N . ALA A 1 170 ? -40.687 -1.164 49.999 1.00 55.22 170 ALA A N 1
ATOM 1351 C CA . ALA A 1 170 ? -40.415 -0.257 51.098 1.00 55.22 170 ALA A CA 1
ATOM 1352 C C . ALA A 1 170 ? -40.656 -0.926 52.456 1.00 55.22 170 ALA A C 1
ATOM 1354 O O . ALA A 1 170 ? -41.796 -1.245 52.786 1.00 55.22 170 ALA A O 1
ATOM 1355 N N . ASP A 1 171 ? -39.611 -1.020 53.275 1.00 45.78 171 ASP A N 1
ATOM 1356 C CA . ASP A 1 171 ? -39.808 -0.899 54.710 1.00 45.78 171 ASP A CA 1
ATOM 1357 C C . ASP A 1 171 ? -38.737 -0.004 55.328 1.00 45.78 171 ASP A C 1
ATOM 1359 O O . ASP A 1 171 ? -37.538 -0.090 55.050 1.00 45.78 171 ASP A O 1
ATOM 1363 N N . ALA A 1 172 ? -39.227 0.961 56.091 1.00 59.00 172 ALA A N 1
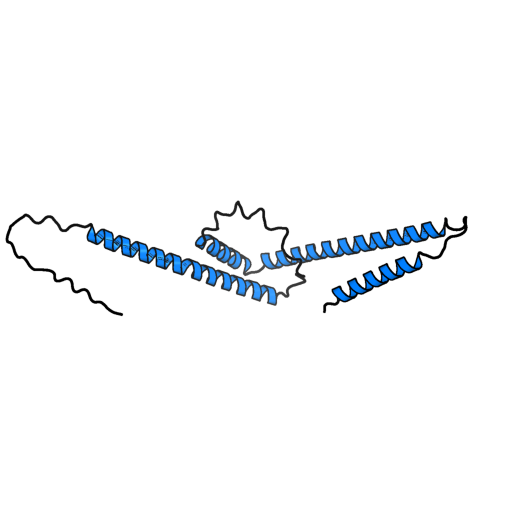ATOM 1364 C CA . ALA A 1 172 ? -38.470 2.073 56.617 1.00 59.00 172 ALA A CA 1
ATOM 1365 C C . ALA A 1 172 ? -37.638 1.621 57.815 1.00 59.00 172 ALA A C 1
ATOM 1367 O O . ALA A 1 172 ? -38.187 1.055 58.751 1.00 59.00 172 ALA A O 1
ATOM 1368 N N . THR A 1 173 ? -36.355 1.982 57.867 1.00 51.56 173 THR A N 1
ATOM 1369 C CA . THR A 1 173 ? -35.731 2.495 59.097 1.00 51.56 173 THR A CA 1
ATOM 1370 C C . THR A 1 173 ? -34.464 3.268 58.743 1.00 51.56 173 THR A C 1
ATOM 1372 O O . THR A 1 173 ? -33.526 2.765 58.132 1.00 51.56 173 THR A O 1
ATOM 1375 N N . SER A 1 174 ? -34.490 4.535 59.145 1.00 55.47 174 SER A N 1
ATOM 1376 C CA . SER A 1 174 ? -33.417 5.519 59.106 1.00 55.47 174 SER A CA 1
ATOM 1377 C C . SER A 1 174 ? -32.098 4.977 59.667 1.00 55.47 174 SER A C 1
ATOM 1379 O O . SER A 1 174 ? -32.033 4.583 60.830 1.00 55.47 174 SER A O 1
ATOM 1381 N N . SER A 1 175 ? -31.027 5.029 58.874 1.00 53.41 175 SER A N 1
ATOM 1382 C CA . SER A 1 175 ? -29.661 5.015 59.398 1.00 53.41 175 SER A CA 1
ATOM 1383 C C . SER A 1 175 ? -28.791 5.949 58.564 1.00 53.41 175 SER A C 1
ATOM 1385 O O . SER A 1 175 ? -28.383 5.648 57.444 1.00 53.41 175 SER A O 1
ATOM 1387 N N . SER A 1 176 ? -28.585 7.144 59.110 1.00 60.28 176 SER A N 1
ATOM 1388 C CA . SER A 1 176 ? -27.733 8.195 58.568 1.00 60.28 176 SER A CA 1
ATOM 1389 C C . SER A 1 176 ? -26.264 7.835 58.791 1.00 60.28 176 SER A C 1
ATOM 1391 O O . SER A 1 176 ? -25.777 7.929 59.916 1.00 60.28 176 SER A O 1
ATOM 1393 N N . SER A 1 177 ? -25.535 7.489 57.730 1.00 56.97 177 SER A N 1
ATOM 1394 C CA . SER A 1 177 ? -24.068 7.442 57.753 1.00 56.97 177 SER A CA 1
ATOM 1395 C C . SER A 1 177 ? -23.493 8.458 56.768 1.00 56.97 177 SER A C 1
ATOM 1397 O O . SER A 1 177 ? -23.604 8.300 55.554 1.00 56.97 177 SER A O 1
ATOM 1399 N N . GLU A 1 178 ? -22.883 9.512 57.312 1.00 51.72 178 GLU A N 1
ATOM 1400 C CA . GLU A 1 178 ? -22.169 10.558 56.579 1.00 51.72 178 GLU A CA 1
ATOM 1401 C C . GLU A 1 178 ? -21.031 9.981 55.716 1.00 51.72 178 GLU A C 1
ATOM 1403 O O . GLU A 1 178 ? -20.058 9.423 56.230 1.00 51.72 178 GLU A O 1
ATOM 1408 N N . CYS A 1 179 ? -21.083 10.186 54.397 1.00 50.12 179 CYS A N 1
ATOM 1409 C CA . CYS A 1 179 ? -19.941 9.942 53.518 1.00 50.12 179 CYS A CA 1
ATOM 1410 C C . CYS A 1 179 ? -18.991 11.148 53.558 1.00 50.12 179 CYS A C 1
ATOM 1412 O O . CYS A 1 179 ? -19.205 12.165 52.895 1.00 50.12 179 CYS A O 1
ATOM 1414 N N . LYS A 1 180 ? -17.911 11.043 54.338 1.00 57.28 180 LYS A N 1
ATOM 1415 C CA . LYS A 1 180 ? -16.836 12.044 54.351 1.00 57.28 180 LYS A CA 1
ATOM 1416 C C . LYS A 1 180 ? -16.070 12.019 53.025 1.00 57.28 180 LYS A C 1
ATOM 1418 O O . LYS A 1 180 ? -15.284 11.110 52.771 1.00 57.28 180 LYS A O 1
ATOM 1423 N N . PHE A 1 181 ? -16.248 13.062 52.215 1.00 54.28 181 PHE A N 1
ATOM 1424 C CA . PHE A 1 181 ? -15.380 13.384 51.081 1.00 54.28 181 PHE A CA 1
ATOM 1425 C C . PHE A 1 181 ? -13.936 13.596 51.566 1.00 54.28 181 PHE A C 1
ATOM 1427 O O . PHE A 1 181 ? -13.598 14.635 52.135 1.00 54.28 181 PHE A O 1
ATOM 1434 N N . ARG A 1 182 ? -13.057 12.623 51.317 1.00 64.75 182 ARG A N 1
ATOM 1435 C CA . ARG A 1 182 ? -11.604 12.814 51.379 1.00 64.75 182 ARG A CA 1
ATOM 1436 C C . ARG A 1 182 ? -11.162 13.433 50.049 1.00 64.75 182 ARG A C 1
ATOM 1438 O O . ARG A 1 182 ? -10.932 12.716 49.084 1.00 64.75 182 ARG A O 1
ATOM 1445 N N . ARG A 1 183 ? -11.051 14.765 49.986 1.00 68.44 183 ARG A N 1
ATOM 1446 C CA . ARG A 1 183 ? -10.200 15.407 48.970 1.00 68.44 183 ARG A CA 1
ATOM 1447 C C . ARG A 1 183 ? -8.755 15.144 49.372 1.00 68.44 183 ARG A C 1
ATOM 1449 O O . ARG A 1 183 ? -8.385 15.466 50.498 1.00 68.44 183 ARG A O 1
ATOM 1456 N N . ASN A 1 184 ? -7.966 14.572 48.474 1.00 56.00 184 ASN A N 1
ATOM 1457 C CA . ASN A 1 184 ? -6.518 14.568 48.613 1.00 56.00 184 ASN A CA 1
ATOM 1458 C C . ASN A 1 184 ? -5.966 15.646 47.671 1.00 56.00 184 ASN A C 1
ATOM 1460 O O . ASN A 1 184 ? -6.182 15.523 46.465 1.00 56.00 184 ASN A O 1
ATOM 1464 N N . PRO A 1 185 ? -5.351 16.728 48.172 1.00 63.44 185 PRO A N 1
ATOM 1465 C CA . PRO A 1 185 ? -4.596 17.635 47.331 1.00 63.44 185 PRO A CA 1
ATOM 1466 C C . PRO A 1 185 ? -3.118 17.226 47.283 1.00 63.44 185 PRO A C 1
ATOM 1468 O O . PRO A 1 185 ? -2.594 16.630 48.226 1.00 63.44 185 PRO A O 1
ATOM 1471 N N . THR A 1 186 ? -2.445 17.745 46.253 1.00 57.59 186 THR A N 1
ATOM 1472 C CA . THR A 1 186 ? -0.983 17.866 46.060 1.00 57.59 186 THR A CA 1
ATOM 1473 C C . THR A 1 186 ? -0.284 16.608 45.514 1.00 57.59 186 THR A C 1
ATOM 1475 O O . THR A 1 186 ? -0.527 15.512 46.004 1.00 57.59 186 THR A O 1
ATOM 1478 N N . ILE A 1 187 ? 0.590 16.669 44.500 1.00 53.44 187 ILE A N 1
ATOM 1479 C CA . ILE A 1 187 ? 1.301 17.760 43.790 1.00 53.44 187 ILE A CA 1
ATOM 1480 C C . ILE A 1 187 ? 1.214 17.483 42.287 1.00 53.44 187 ILE A C 1
ATOM 1482 O O . ILE A 1 187 ? 1.356 16.295 41.922 1.00 53.44 187 ILE A O 1
#

pLDDT: mean 71.26, std 19.95, range [39.16, 98.62]

Radius of gyration: 38.12 Å; chains: 1; bounding box: 72×60×116 Å

Sequence (187 aa):
MSNTCISSISKVYLFYSKIDMESKRNSNSKEKNNLAAAAQEEEEEELELFEQDQQQDGNQEEEDSEILKRRISSHPLYGLLVETHLECLKVGDISNLDSELKMNQMHAMQKQNLGMFSQTELDLFMEAYCLALGQLKEAMEEPQQKSMAFINNMHSQLRDLTKAPPAEPADATSSSSECKFRRNPTI

Secondary structure (DSSP, 8-state):
--HHHHHHHHHHHHHHHHHHHTTS-----SS-TTHHHHHHHHHHHHHHHHHHHHHHHHHHHHHHHHHHHHHHHTSTTHHHHHHHHHHHHHHTT-TT-TTTSTTS-SS-S-----TT--HHHHHHHHHHHHHHHHHHHHHHHHHHHHHHHHHHHHHHHHHHHHSPPP-PPP-----------------

Foldseek 3Di:
DDPVVVVVVVVVVVVVVVVVVVPDDDDDDDPCPVVVVVVVVVVVVVVVVVVVVVVVVVVVLVVLVVVVVVLLCPDPLNVLLVVLQVLLCVLVVVVVVVPPPVPPPDPPPDPDCSPDDDNVNSVVVSVVSSVVSVVSSCVSVVVVVVVVVVVVVVVVVVVVVVPDDPPDDDDDDDDDDDDDDDDDDDD